Protein AF-0000000072852960 (afdb_homodimer)

Foldseek 3Di:
DDLVVLVVQQVVLVVCCVVCVPPLVSLLVNLVSLVSQLVVDPDPVSNLVSLVVSLVSLVVNCVNPVQALSSLQSNLVSLCSNLVVDPPVSVVVSLVSNVVSLVSSCVNVVPDVVSVVVVVVSVVVVD/DDLVVLVVQQVVLVVCCVVCVPPLVSLLVNLVSLVSQLVVDPDPVSNLVSLVVSLVSLVVNCVNPVQALSSLQSNLVSLCSNLVVDPPVSVVVSLVSNVVSLVSSCVNVVPDVVSVVVVVVSVVVVD

pLDDT: mean 96.36, std 5.21, range [61.78, 98.94]

Structure (mmCIF, N/CA/C/O backbone):
data_AF-0000000072852960-model_v1
#
loop_
_entity.id
_entity.type
_entity.pdbx_description
1 polymer 'Regulator of microtubule dynamics protein 2'
#
loop_
_atom_site.group_PDB
_atom_site.id
_atom_site.type_symbol
_atom_site.label_atom_id
_atom_site.label_alt_id
_atom_site.label_comp_id
_atom_site.label_asym_id
_atom_site.label_entity_id
_atom_site.label_seq_id
_atom_site.pdbx_PDB_ins_code
_atom_site.Cartn_x
_atom_site.Cartn_y
_atom_site.Cartn_z
_atom_site.occupancy
_atom_site.B_iso_or_equiv
_atom_site.auth_seq_id
_atom_site.auth_comp_id
_atom_site.auth_asym_id
_atom_site.auth_atom_id
_atom_site.pdbx_PDB_model_num
ATOM 1 N N . MET A 1 1 ? -0.416 13.367 -9.68 1 63.5 1 MET A N 1
ATOM 2 C CA . MET A 1 1 ? -0.339 14.789 -10.016 1 63.5 1 MET A CA 1
ATOM 3 C C . MET A 1 1 ? 1.109 15.219 -10.211 1 63.5 1 MET A C 1
ATOM 5 O O . MET A 1 1 ? 2 14.773 -9.484 1 63.5 1 MET A O 1
ATOM 9 N N . ASN A 1 2 ? 1.249 15.992 -11.227 1 82.81 2 ASN A N 1
ATOM 10 C CA . ASN A 1 2 ? 2.629 16.391 -11.484 1 82.81 2 ASN A CA 1
ATOM 11 C C . ASN A 1 2 ? 3.033 17.594 -10.633 1 82.81 2 ASN A C 1
ATOM 13 O O . ASN A 1 2 ? 2.195 18.188 -9.953 1 82.81 2 ASN A O 1
ATOM 17 N N . GLU A 1 3 ? 4.273 17.891 -10.5 1 82.69 3 GLU A N 1
ATOM 18 C CA . GLU A 1 3 ? 4.867 18.891 -9.625 1 82.69 3 GLU A CA 1
ATOM 19 C C . GLU A 1 3 ? 4.234 20.266 -9.859 1 82.69 3 GLU A C 1
ATOM 21 O O . GLU A 1 3 ? 3.896 20.969 -8.906 1 82.69 3 GLU A O 1
ATOM 26 N N . SER A 1 4 ? 4.086 20.641 -11.078 1 84.12 4 SER A N 1
ATOM 27 C CA . SER A 1 4 ? 3.525 21.953 -11.43 1 84.12 4 SER A CA 1
ATOM 28 C C . SER A 1 4 ? 2.084 22.078 -10.945 1 84.12 4 SER A C 1
ATOM 30 O O . SER A 1 4 ? 1.686 23.125 -10.445 1 84.12 4 SER A O 1
ATOM 32 N N . SER A 1 5 ? 1.447 21.016 -11.117 1 91.31 5 SER A N 1
ATOM 33 C CA . SER A 1 5 ? 0.053 21.016 -10.688 1 91.31 5 SER A CA 1
ATOM 34 C C . SER A 1 5 ? -0.056 21.141 -9.172 1 91.31 5 SER A C 1
ATOM 36 O O . SER A 1 5 ? -0.952 21.812 -8.656 1 91.31 5 SER A O 1
ATOM 38 N N . LYS A 1 6 ? 0.91 20.578 -8.562 1 93.06 6 LYS A N 1
ATOM 39 C CA . LYS A 1 6 ? 0.909 20.656 -7.109 1 93.06 6 LYS A CA 1
ATOM 40 C C . LYS A 1 6 ? 1.134 22.094 -6.641 1 93.06 6 LYS A C 1
ATOM 42 O O . LYS A 1 6 ? 0.44 22.578 -5.742 1 93.06 6 LYS A O 1
ATOM 47 N N . MET A 1 7 ? 2.018 22.812 -7.195 1 94.56 7 MET A N 1
ATOM 48 C CA . MET A 1 7 ? 2.332 24.188 -6.828 1 94.56 7 MET A CA 1
ATOM 49 C C . MET A 1 7 ? 1.162 25.109 -7.141 1 94.56 7 MET A C 1
ATOM 51 O O . MET A 1 7 ? 0.825 25.984 -6.34 1 94.56 7 MET A O 1
ATOM 55 N N . GLU A 1 8 ? 0.579 24.922 -8.297 1 95.25 8 GLU A N 1
ATOM 56 C CA . GLU A 1 8 ? -0.561 25.75 -8.688 1 95.25 8 GLU A CA 1
ATOM 57 C C . GLU A 1 8 ? -1.741 25.547 -7.746 1 95.25 8 GLU A C 1
ATOM 59 O O . GLU A 1 8 ? -2.402 26.516 -7.352 1 95.25 8 GLU A O 1
ATOM 64 N N . SER A 1 9 ? -1.992 24.344 -7.434 1 94.81 9 SER A N 1
ATOM 65 C CA . SER A 1 9 ? -3.061 24.031 -6.488 1 94.81 9 SER A CA 1
ATOM 66 C C . SER A 1 9 ? -2.809 24.672 -5.129 1 94.81 9 SER A C 1
ATOM 68 O O . SER A 1 9 ? -3.723 25.234 -4.527 1 94.81 9 SER A O 1
ATOM 70 N N . PHE A 1 10 ? -1.574 24.609 -4.715 1 97.69 10 PHE A N 1
ATOM 71 C CA . PHE A 1 10 ? -1.206 25.188 -3.428 1 97.69 10 PHE A CA 1
ATOM 72 C C . PHE A 1 10 ? -1.473 26.688 -3.416 1 97.69 10 PHE A C 1
ATOM 74 O O . PHE A 1 10 ? -2.045 27.219 -2.461 1 97.69 10 PHE A O 1
ATOM 81 N N . GLU A 1 11 ? -1.091 27.328 -4.453 1 96.88 11 GLU A N 1
ATOM 82 C CA . GLU A 1 11 ? -1.282 28.781 -4.559 1 96.88 11 GLU A CA 1
ATOM 83 C C . GLU A 1 11 ? -2.766 29.141 -4.586 1 96.88 11 GLU A C 1
ATOM 85 O O . GLU A 1 11 ? -3.182 30.125 -3.982 1 96.88 11 GLU A O 1
ATOM 90 N N . LEU A 1 12 ? -3.512 28.328 -5.293 1 96.38 12 LEU A N 1
ATOM 91 C CA . LEU A 1 12 ? -4.953 28.547 -5.355 1 96.38 12 LEU A CA 1
ATOM 92 C C . LEU A 1 12 ? -5.578 28.438 -3.973 1 96.38 12 LEU A C 1
ATOM 94 O O . LEU A 1 12 ? -6.426 29.25 -3.6 1 96.38 12 LEU A O 1
ATOM 98 N N . LEU A 1 13 ? -5.207 27.469 -3.219 1 97.25 13 LEU A N 1
ATOM 99 C CA . LEU A 1 13 ? -5.73 27.266 -1.87 1 97.25 13 LEU A CA 1
ATOM 100 C C . LEU A 1 13 ? -5.32 28.422 -0.956 1 97.25 13 LEU A C 1
ATOM 102 O O . LEU A 1 13 ? -6.137 28.922 -0.182 1 97.25 13 LEU A O 1
ATOM 106 N N . CYS A 1 14 ? -4.098 28.844 -1.071 1 97.12 14 CYS A N 1
ATOM 107 C CA . CYS A 1 14 ? -3.615 29.969 -0.283 1 97.12 14 CYS A CA 1
ATOM 108 C C . CYS A 1 14 ? -4.445 31.219 -0.556 1 97.12 14 CYS A C 1
ATOM 110 O O . CYS A 1 14 ? -4.797 31.953 0.371 1 97.12 14 CYS A O 1
ATOM 112 N N . ASP A 1 15 ? -4.797 31.359 -1.789 1 96.88 15 ASP A N 1
ATOM 113 C CA . ASP A 1 15 ? -5.516 32.562 -2.203 1 96.88 15 ASP A CA 1
ATOM 114 C C . ASP A 1 15 ? -6.938 32.562 -1.642 1 96.88 15 ASP A C 1
ATOM 116 O O . ASP A 1 15 ? -7.543 33.625 -1.492 1 96.88 15 ASP A O 1
ATOM 120 N N . HIS A 1 16 ? -7.449 31.453 -1.293 1 96.44 16 HIS A N 1
ATOM 121 C CA . HIS A 1 16 ? -8.844 31.375 -0.88 1 96.44 16 HIS A CA 1
ATOM 122 C C . HIS A 1 16 ? -8.961 30.906 0.569 1 96.44 16 HIS A C 1
ATOM 124 O O . HIS A 1 16 ? -10.055 30.562 1.028 1 96.44 16 HIS A O 1
ATOM 130 N N . LYS A 1 17 ? -7.914 30.859 1.204 1 95.75 17 LYS A N 1
ATOM 131 C CA . LYS A 1 17 ? -7.852 30.266 2.541 1 95.75 17 LYS A CA 1
ATOM 132 C C . LYS A 1 17 ? -8.805 30.984 3.496 1 95.75 17 LYS A C 1
ATOM 134 O O . LYS A 1 17 ? -9.461 30.344 4.32 1 95.75 17 LYS A O 1
ATOM 139 N N . GLU A 1 18 ? -8.938 32.312 3.447 1 95.12 18 GLU A N 1
ATOM 140 C CA . GLU A 1 18 ? -9.805 33.062 4.359 1 95.12 18 GLU A CA 1
ATOM 141 C C . GLU A 1 18 ? -11.273 32.75 4.105 1 95.12 18 GLU A C 1
ATOM 143 O O . GLU A 1 18 ? -12.055 32.594 5.047 1 95.12 18 GLU A O 1
ATOM 148 N N . LYS A 1 19 ? -11.625 32.594 2.955 1 96.38 19 LYS A N 1
ATOM 149 C CA . LYS A 1 19 ? -13.016 32.406 2.574 1 96.38 19 LYS A CA 1
ATOM 150 C C . LYS A 1 19 ? -13.492 31 2.979 1 96.38 19 LYS A C 1
ATOM 152 O O . LYS A 1 19 ? -14.641 30.828 3.383 1 96.38 19 LYS A O 1
ATOM 157 N N . PHE A 1 20 ? -12.617 30.047 2.908 1 96.12 20 PHE A N 1
ATOM 158 C CA . PHE A 1 20 ? -13.062 28.672 3.07 1 96.12 20 PHE A CA 1
ATOM 159 C C . PHE A 1 20 ? -12.414 28.031 4.293 1 96.12 20 PHE A C 1
ATOM 161 O O . PHE A 1 20 ? -12.375 26.797 4.414 1 96.12 20 PHE A O 1
ATOM 168 N N . ARG A 1 21 ? -11.992 28.859 5.18 1 92.62 21 ARG A N 1
ATOM 169 C CA . ARG A 1 21 ? -11.188 28.391 6.309 1 92.62 21 ARG A CA 1
ATOM 170 C C . ARG A 1 21 ? -11.969 27.422 7.188 1 92.62 21 ARG A C 1
ATOM 172 O O . ARG A 1 21 ? -11.383 26.625 7.914 1 92.62 21 ARG A O 1
ATOM 179 N N . ASP A 1 22 ? -13.32 27.406 7.098 1 94.44 22 ASP A N 1
ATOM 180 C CA . ASP A 1 22 ? -14.125 26.562 7.977 1 94.44 22 ASP A CA 1
ATOM 181 C C . ASP A 1 22 ? -14.742 25.406 7.211 1 94.44 22 ASP A C 1
ATOM 183 O O . ASP A 1 22 ? -15.469 24.578 7.785 1 94.44 22 ASP A O 1
ATOM 187 N N . GLU A 1 23 ? -14.469 25.281 5.945 1 97.38 23 GLU A N 1
ATOM 188 C CA . GLU A 1 23 ? -14.969 24.172 5.121 1 97.38 23 GLU A CA 1
ATOM 189 C C . GLU A 1 23 ? -14.062 22.953 5.223 1 97.38 23 GLU A C 1
ATOM 191 O O . GLU A 1 23 ? -12.875 23.031 4.875 1 97.38 23 GLU A O 1
ATOM 196 N N . ILE A 1 24 ? -14.641 21.844 5.609 1 97.94 24 ILE A N 1
ATOM 197 C CA . ILE A 1 24 ? -13.875 20.656 5.934 1 97.94 24 ILE A CA 1
ATOM 198 C C . ILE A 1 24 ? -13.086 20.203 4.707 1 97.94 24 ILE A C 1
ATOM 200 O O . ILE A 1 24 ? -11.891 19.891 4.805 1 97.94 24 ILE A O 1
ATOM 204 N N . GLU A 1 25 ? -13.766 20.203 3.545 1 97.56 25 GLU A N 1
ATOM 205 C CA . GLU A 1 25 ? -13.094 19.797 2.312 1 97.56 25 GLU A CA 1
ATOM 206 C C . GLU A 1 25 ? -11.898 20.688 2.01 1 97.56 25 GLU A C 1
ATOM 208 O O . GLU A 1 25 ? -10.852 20.203 1.569 1 97.56 25 GLU A O 1
ATOM 213 N N . PHE A 1 26 ? -12.094 21.875 2.299 1 98.44 26 PHE A N 1
ATOM 214 C CA . PHE A 1 26 ? -11 22.812 2.074 1 98.44 26 PHE A CA 1
ATOM 215 C C . PHE A 1 26 ? -9.859 22.562 3.049 1 98.44 26 PHE A C 1
ATOM 217 O O . PHE A 1 26 ? -8.688 22.547 2.656 1 98.44 26 PHE A O 1
ATOM 224 N N . ILE A 1 27 ? -10.172 22.312 4.305 1 98.25 27 ILE A N 1
ATOM 225 C CA . ILE A 1 27 ? -9.164 22.203 5.352 1 98.25 27 ILE A CA 1
ATOM 226 C C . ILE A 1 27 ? -8.242 21.016 5.059 1 98.25 27 ILE A C 1
ATOM 228 O O . ILE A 1 27 ? -7.02 21.156 5.047 1 98.25 27 ILE A O 1
ATOM 232 N N . TRP A 1 28 ? -8.82 19.844 4.746 1 98.38 28 TRP A N 1
ATOM 233 C CA . TRP A 1 28 ? -7.93 18.688 4.566 1 98.38 28 TRP A CA 1
ATOM 234 C C . TRP A 1 28 ? -7.211 18.766 3.225 1 98.38 28 TRP A C 1
ATOM 236 O O . TRP A 1 28 ? -6.082 18.297 3.09 1 98.38 28 TRP A O 1
ATOM 246 N N . ARG A 1 29 ? -7.828 19.422 2.24 1 98.25 29 ARG A N 1
ATOM 247 C CA . ARG A 1 29 ? -7.145 19.625 0.965 1 98.25 29 ARG A CA 1
ATOM 248 C C . ARG A 1 29 ? -5.961 20.578 1.121 1 98.25 29 ARG A C 1
ATOM 250 O O . ARG A 1 29 ? -4.938 20.406 0.451 1 98.25 29 ARG A O 1
ATOM 257 N N . PHE A 1 30 ? -6.152 21.562 1.969 1 98.69 30 PHE A N 1
ATOM 258 C CA . PHE A 1 30 ? -5.055 22.484 2.248 1 98.69 30 PHE A CA 1
ATOM 259 C C . PHE A 1 30 ? -3.932 21.781 2.996 1 98.69 30 PHE A C 1
ATOM 261 O O . PHE A 1 30 ? -2.754 21.969 2.684 1 98.69 30 PHE A O 1
ATOM 268 N N . ALA A 1 31 ? -4.266 20.953 3.986 1 98.69 31 ALA A N 1
ATOM 269 C CA . ALA A 1 31 ? -3.275 20.109 4.664 1 98.69 31 ALA A CA 1
ATOM 270 C C . ALA A 1 31 ? -2.514 19.25 3.666 1 98.69 31 ALA A C 1
ATOM 272 O O . ALA A 1 31 ? -1.284 19.172 3.713 1 98.69 31 ALA A O 1
ATOM 273 N N . ARG A 1 32 ? -3.248 18.656 2.742 1 98.56 32 ARG A N 1
ATOM 274 C CA . ARG A 1 32 ? -2.645 17.844 1.689 1 98.56 32 ARG A CA 1
ATOM 275 C C . ARG A 1 32 ? -1.673 18.672 0.853 1 98.56 32 ARG A C 1
ATOM 277 O O . ARG A 1 32 ? -0.582 18.203 0.518 1 98.56 32 ARG A O 1
ATOM 284 N N . ALA A 1 33 ? -2.082 19.859 0.522 1 98.56 33 ALA A N 1
ATOM 285 C CA . ALA A 1 33 ? -1.236 20.719 -0.296 1 98.56 33 ALA A CA 1
ATOM 286 C C . ALA A 1 33 ? 0.08 21.031 0.41 1 98.56 33 ALA A C 1
ATOM 288 O O . ALA A 1 33 ? 1.131 21.109 -0.231 1 98.56 33 ALA A O 1
ATOM 289 N N . TYR A 1 34 ? 0.036 21.219 1.69 1 98.69 34 TYR A N 1
ATOM 290 C CA . TYR A 1 34 ? 1.27 21.406 2.445 1 98.69 34 TYR A CA 1
ATOM 291 C C . TYR A 1 34 ? 2.137 20.156 2.396 1 98.69 34 TYR A C 1
ATOM 293 O O . TYR A 1 34 ? 3.365 20.25 2.342 1 98.69 34 TYR A O 1
ATOM 301 N N . GLY A 1 35 ? 1.483 18.984 2.445 1 98.56 35 GLY A N 1
ATOM 302 C CA . GLY A 1 35 ? 2.221 17.75 2.23 1 98.56 35 GLY A CA 1
ATOM 303 C C . GLY A 1 35 ? 2.92 17.703 0.886 1 98.56 35 GLY A C 1
ATOM 304 O O . GLY A 1 35 ? 4.078 17.297 0.8 1 98.56 35 GLY A O 1
ATOM 305 N N . ASP A 1 36 ? 2.188 18.156 -0.095 1 98.44 36 ASP A N 1
ATOM 306 C CA . ASP A 1 36 ? 2.77 18.219 -1.433 1 98.44 36 ASP A CA 1
ATOM 307 C C . ASP A 1 36 ? 3.988 19.141 -1.461 1 98.44 36 ASP A C 1
ATOM 309 O O . ASP A 1 36 ? 5.004 18.812 -2.08 1 98.44 36 ASP A O 1
ATOM 313 N N . MET A 1 37 ? 3.938 20.281 -0.864 1 98.31 37 MET A N 1
ATOM 314 C CA . MET A 1 37 ? 5.047 21.234 -0.813 1 98.31 37 MET A CA 1
ATOM 315 C C . MET A 1 37 ? 6.238 20.625 -0.077 1 98.31 37 MET A C 1
ATOM 317 O O . MET A 1 37 ? 7.387 20.844 -0.466 1 98.31 37 MET A O 1
ATOM 321 N N . PHE A 1 38 ? 5.941 19.875 1.021 1 98.56 38 PHE A N 1
ATOM 322 C CA . PHE A 1 38 ? 6.984 19.156 1.746 1 98.56 38 PHE A CA 1
ATOM 323 C C . PHE A 1 38 ? 7.77 18.25 0.81 1 98.56 38 PHE A C 1
ATOM 325 O O . PHE A 1 38 ? 9 18.266 0.8 1 98.56 38 PHE A O 1
ATOM 332 N N . GLU A 1 39 ? 7.047 17.531 -0.035 1 97.31 39 GLU A N 1
ATOM 333 C CA . GLU A 1 39 ? 7.664 16.562 -0.942 1 97.31 39 GLU A CA 1
ATOM 334 C C . GLU A 1 39 ? 8.461 17.281 -2.039 1 97.31 39 GLU A C 1
ATOM 336 O O . GLU A 1 39 ? 9.484 16.766 -2.492 1 97.31 39 GLU A O 1
ATOM 341 N N . LEU A 1 40 ? 8.008 18.406 -2.428 1 97.31 40 LEU A N 1
ATOM 342 C CA . LEU A 1 40 ? 8.617 19.125 -3.537 1 97.31 40 LEU A CA 1
ATOM 343 C C . LEU A 1 40 ? 9.883 19.859 -3.084 1 97.31 40 LEU A C 1
ATOM 345 O O . LEU A 1 40 ? 10.82 20.031 -3.867 1 97.31 40 LEU A O 1
ATOM 349 N N . SER A 1 41 ? 9.914 20.266 -1.848 1 97.62 41 SER A N 1
ATOM 350 C CA . SER A 1 41 ? 11.031 21.062 -1.35 1 97.62 41 SER A CA 1
ATOM 351 C C . SER A 1 41 ? 12.258 20.203 -1.104 1 97.62 41 SER A C 1
ATOM 353 O O . SER A 1 41 ? 12.141 19.047 -0.671 1 97.62 41 SER A O 1
ATOM 355 N N . THR A 1 42 ? 13.453 20.75 -1.325 1 96.56 42 THR A N 1
ATOM 356 C CA . THR A 1 42 ? 14.711 20.094 -1.008 1 96.56 42 THR A CA 1
ATOM 357 C C . THR A 1 42 ? 15.414 20.797 0.155 1 96.56 42 THR A C 1
ATOM 359 O O . THR A 1 42 ? 16.484 20.359 0.591 1 96.56 42 THR A O 1
ATOM 362 N N . ASN A 1 43 ? 14.758 21.859 0.603 1 97.69 43 ASN A N 1
ATOM 363 C CA . ASN A 1 43 ? 15.273 22.625 1.728 1 97.69 43 ASN A CA 1
ATOM 364 C C . ASN A 1 43 ? 14.711 22.141 3.055 1 97.69 43 ASN A C 1
ATOM 366 O O . ASN A 1 43 ? 13.5 22.141 3.262 1 97.69 43 ASN A O 1
ATOM 370 N N . ALA A 1 44 ? 15.617 21.766 3.965 1 97.38 44 ALA A N 1
ATOM 371 C CA . ALA A 1 44 ? 15.219 21.141 5.223 1 97.38 44 ALA A CA 1
ATOM 372 C C . ALA A 1 44 ? 14.352 22.094 6.051 1 97.38 44 ALA A C 1
ATOM 374 O O . ALA A 1 44 ? 13.383 21.672 6.688 1 97.38 44 ALA A O 1
ATOM 375 N N . GLN A 1 45 ? 14.68 23.344 6.094 1 98 45 GLN A N 1
ATOM 376 C CA . GLN A 1 45 ? 13.914 24.312 6.871 1 98 45 GLN A CA 1
ATOM 377 C C . GLN A 1 45 ? 12.523 24.516 6.281 1 98 45 GLN A C 1
ATOM 379 O O . GLN A 1 45 ? 11.539 24.609 7.02 1 98 45 GLN A O 1
ATOM 384 N N . GLU A 1 46 ? 12.445 24.562 4.98 1 98 46 GLU A N 1
ATOM 385 C CA . GLU A 1 46 ? 11.156 24.656 4.309 1 98 46 GLU A CA 1
ATOM 386 C C . GLU A 1 46 ? 10.297 23.422 4.562 1 98 46 GLU A C 1
ATOM 388 O O . GLU A 1 46 ? 9.102 23.531 4.84 1 98 46 GLU A O 1
ATOM 393 N N . LYS A 1 47 ? 10.953 22.281 4.461 1 98.62 47 LYS A N 1
ATOM 394 C CA . LYS A 1 47 ? 10.25 21.031 4.715 1 98.62 47 LYS A CA 1
ATOM 395 C C . LYS A 1 47 ? 9.648 21 6.117 1 98.62 47 LYS A C 1
ATOM 397 O O . LYS A 1 47 ? 8.469 20.688 6.285 1 98.62 47 LYS A O 1
ATOM 402 N N . LYS A 1 48 ? 10.414 21.422 7.027 1 98.44 48 LYS A N 1
ATOM 403 C CA . LYS A 1 48 ? 9.961 21.469 8.414 1 98.44 48 LYS A CA 1
ATOM 404 C C . LYS A 1 48 ? 8.789 22.438 8.57 1 98.44 48 LYS A C 1
ATOM 406 O O . LYS A 1 48 ? 7.809 22.109 9.25 1 98.44 48 LYS A O 1
ATOM 411 N N . HIS A 1 49 ? 8.883 23.547 7.977 1 98.56 49 HIS A N 1
ATOM 412 C CA . HIS A 1 49 ? 7.844 24.562 8.023 1 98.56 49 HIS A CA 1
ATOM 413 C C . HIS A 1 49 ? 6.543 24.047 7.418 1 98.56 49 HIS A C 1
ATOM 415 O O . HIS A 1 49 ? 5.484 24.141 8.039 1 98.56 49 HIS A O 1
ATOM 421 N N . TYR A 1 50 ? 6.613 23.438 6.238 1 98.75 50 TYR A N 1
ATOM 422 C CA . TYR A 1 50 ? 5.434 22.906 5.562 1 98.75 50 TYR A CA 1
ATOM 423 C C . TYR A 1 50 ? 4.801 21.781 6.379 1 98.75 50 TYR A C 1
ATOM 425 O O . TYR A 1 50 ? 3.576 21.734 6.531 1 98.75 50 TYR A O 1
ATOM 433 N N . ALA A 1 51 ? 5.633 20.922 6.93 1 98.81 51 ALA A N 1
ATOM 434 C CA . ALA A 1 51 ? 5.145 19.797 7.715 1 98.81 51 ALA A CA 1
ATOM 435 C C . ALA A 1 51 ? 4.355 20.281 8.93 1 98.81 51 ALA A C 1
ATOM 437 O O . ALA A 1 51 ? 3.266 19.781 9.211 1 98.81 51 ALA A O 1
ATOM 438 N N . ASN A 1 52 ? 4.84 21.281 9.594 1 98.81 52 ASN A N 1
ATOM 439 C CA . ASN A 1 52 ? 4.215 21.75 10.828 1 98.81 52 ASN A CA 1
ATOM 440 C C . ASN A 1 52 ? 2.9 22.469 10.547 1 98.81 52 ASN A C 1
ATOM 442 O O . ASN A 1 52 ? 1.918 22.281 11.266 1 98.81 52 ASN A O 1
ATOM 446 N N . ILE A 1 53 ? 2.875 23.281 9.555 1 98.69 53 ILE A N 1
ATOM 447 C CA . ILE A 1 53 ? 1.639 23.969 9.211 1 98.69 53 ILE A CA 1
ATOM 448 C C . ILE A 1 53 ? 0.581 22.953 8.781 1 98.69 53 ILE A C 1
ATOM 450 O O . ILE A 1 53 ? -0.563 23.016 9.234 1 98.69 53 ILE A O 1
ATOM 454 N N . GLY A 1 54 ? 0.993 22.047 7.898 1 98.81 54 GLY A N 1
ATOM 455 C CA . GLY A 1 54 ? 0.076 21.016 7.457 1 98.81 54 GLY A CA 1
ATOM 456 C C . GLY A 1 54 ? -0.482 20.188 8.602 1 98.81 54 GLY A C 1
ATOM 457 O O . GLY A 1 54 ? -1.685 19.922 8.648 1 98.81 54 GLY A O 1
ATOM 458 N N . LYS A 1 55 ? 0.418 19.781 9.461 1 98.81 55 LYS A N 1
ATOM 459 C CA . LYS A 1 55 ? 0 19 10.625 1 98.81 55 LYS A CA 1
ATOM 460 C C . LYS A 1 55 ? -1.037 19.766 11.453 1 98.81 55 LYS A C 1
ATOM 462 O O . LYS A 1 55 ? -2.033 19.172 11.891 1 98.81 55 LYS A O 1
ATOM 467 N N . THR A 1 56 ? -0.836 21 11.656 1 98.69 56 THR A N 1
ATOM 468 C CA . THR A 1 56 ? -1.763 21.828 12.422 1 98.69 56 THR A CA 1
ATOM 469 C C . THR A 1 56 ? -3.119 21.906 11.727 1 98.69 56 THR A C 1
ATOM 471 O O . THR A 1 56 ? -4.16 21.781 12.375 1 98.69 56 THR A O 1
ATOM 474 N N . LEU A 1 57 ? -3.111 22.109 10.43 1 98.5 57 LEU A N 1
ATOM 475 C CA . LEU A 1 57 ? -4.348 22.078 9.648 1 98.5 57 LEU A CA 1
ATOM 476 C C . LEU A 1 57 ? -5.035 20.734 9.758 1 98.5 57 LEU A C 1
ATOM 478 O O . LEU A 1 57 ? -6.258 20.656 9.93 1 98.5 57 LEU A O 1
ATOM 482 N N . GLY A 1 58 ? -4.27 19.688 9.633 1 98.69 58 GLY A N 1
ATOM 483 C CA . GLY A 1 58 ? -4.809 18.344 9.789 1 98.69 58 GLY A CA 1
ATOM 484 C C . GLY A 1 58 ? -5.477 18.125 11.133 1 98.69 58 GLY A C 1
ATOM 485 O O . GLY A 1 58 ? -6.543 17.5 11.211 1 98.69 58 GLY A O 1
ATOM 486 N N . GLU A 1 59 ? -4.812 18.609 12.141 1 98.56 59 GLU A N 1
ATOM 487 C CA . GLU A 1 59 ? -5.371 18.5 13.484 1 98.56 59 GLU A CA 1
ATOM 488 C C . GLU A 1 59 ? -6.715 19.219 13.586 1 98.56 59 GLU A C 1
ATOM 490 O O . GLU A 1 59 ? -7.656 18.703 14.188 1 98.56 59 GLU A O 1
ATOM 495 N N . LYS A 1 60 ? -6.785 20.359 13.047 1 98.12 60 LYS A N 1
ATOM 496 C CA . LYS A 1 60 ? -8.047 21.094 12.984 1 98.12 60 LYS A CA 1
ATOM 497 C C . LYS A 1 60 ? -9.117 20.297 12.25 1 98.12 60 LYS A C 1
ATOM 499 O O . LYS A 1 60 ? -10.266 20.219 12.695 1 98.12 60 LYS A O 1
ATOM 504 N N . ALA A 1 61 ? -8.773 19.656 11.156 1 98.62 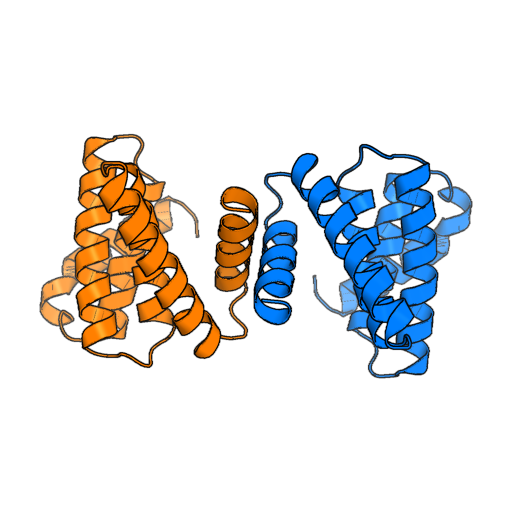61 ALA A N 1
ATOM 505 C CA . ALA A 1 61 ? -9.703 18.891 10.32 1 98.62 61 ALA A CA 1
ATOM 506 C C . ALA A 1 61 ? -10.297 17.719 11.078 1 98.62 61 ALA A C 1
ATOM 508 O O . ALA A 1 61 ? -11.516 17.531 11.086 1 98.62 61 ALA A O 1
ATOM 509 N N . ILE A 1 62 ? -9.445 16.922 11.773 1 98.56 62 ILE A N 1
ATOM 510 C CA . ILE A 1 62 ? -9.945 15.727 12.438 1 98.56 62 ILE A CA 1
ATOM 511 C C . ILE A 1 62 ? -10.773 16.125 13.656 1 98.56 62 ILE A C 1
ATOM 513 O O . ILE A 1 62 ? -11.656 15.375 14.086 1 98.56 62 ILE A O 1
ATOM 517 N N . THR A 1 63 ? -10.516 17.266 14.25 1 98.31 63 THR A N 1
ATOM 518 C CA . THR A 1 63 ? -11.312 17.781 15.352 1 98.31 63 THR A CA 1
ATOM 519 C C . THR A 1 63 ? -12.703 18.203 14.875 1 98.31 63 THR A C 1
ATOM 521 O O . THR A 1 63 ? -13.703 17.906 15.531 1 98.31 63 THR A O 1
ATOM 524 N N . ARG A 1 64 ? -12.758 18.781 13.758 1 97.81 64 ARG A N 1
ATOM 525 C CA . ARG A 1 64 ? -14.008 19.281 13.211 1 97.81 64 ARG A CA 1
ATOM 526 C C . ARG A 1 64 ? -14.828 18.156 12.578 1 97.81 64 ARG A C 1
ATOM 528 O O . ARG A 1 64 ? -16.062 18.188 12.633 1 97.81 64 ARG A O 1
ATOM 535 N N . ALA A 1 65 ? -14.148 17.234 11.969 1 98.56 65 ALA A N 1
ATOM 536 C CA . ALA A 1 65 ? -14.812 16.109 11.289 1 98.56 65 ALA A CA 1
ATOM 537 C C . ALA A 1 65 ? -14.164 14.781 11.664 1 98.56 65 ALA A C 1
ATOM 539 O O . ALA A 1 65 ? -13.477 14.172 10.844 1 98.56 65 ALA A O 1
ATOM 540 N N . PRO A 1 66 ? -14.445 14.227 12.812 1 98.5 66 PRO A N 1
ATOM 541 C CA . PRO A 1 66 ? -13.742 13.055 13.352 1 98.5 66 PRO A CA 1
ATOM 542 C C . PRO A 1 66 ? -14.078 11.773 12.594 1 98.5 66 PRO A C 1
ATOM 544 O O . PRO A 1 66 ? -13.398 10.758 12.758 1 98.5 66 PRO A O 1
ATOM 547 N N . MET A 1 67 ? -15.086 11.781 11.695 1 98.56 67 MET A N 1
ATOM 548 C CA . MET A 1 67 ? -15.461 10.57 10.969 1 98.56 67 MET A CA 1
ATOM 549 C C . MET A 1 67 ? -15.086 10.68 9.492 1 98.56 67 MET A C 1
ATOM 551 O O . MET A 1 67 ? -15.477 9.828 8.688 1 98.56 67 MET A O 1
ATOM 555 N N . ASN A 1 68 ? -14.328 11.742 9.148 1 98.69 68 ASN A N 1
ATOM 556 C CA . ASN A 1 68 ? -13.891 11.938 7.773 1 98.69 68 ASN A CA 1
ATOM 557 C C . ASN A 1 68 ? -12.539 11.273 7.512 1 98.69 68 ASN A C 1
ATOM 559 O O . ASN A 1 68 ? -11.523 11.688 8.062 1 98.69 68 ASN A O 1
ATOM 563 N N . GLY A 1 69 ? -12.523 10.305 6.605 1 98.81 69 GLY A N 1
ATOM 564 C CA . GLY A 1 69 ? -11.328 9.523 6.332 1 98.81 69 GLY A CA 1
ATOM 565 C C . GLY A 1 69 ? -10.203 10.344 5.734 1 98.81 69 GLY A C 1
ATOM 566 O O . GLY A 1 69 ? -9.031 10.117 6.035 1 98.81 69 GLY A O 1
ATOM 567 N N . HIS A 1 70 ? -10.555 11.289 4.891 1 98.81 70 HIS A N 1
ATOM 568 C CA . HIS A 1 70 ? -9.539 12.141 4.273 1 98.81 70 HIS A CA 1
ATOM 569 C C . HIS A 1 70 ? -8.859 13.023 5.309 1 98.81 70 HIS A C 1
ATOM 571 O O . HIS A 1 70 ? -7.648 13.258 5.23 1 98.81 70 HIS A O 1
ATOM 577 N N . CYS A 1 71 ? -9.633 13.508 6.273 1 98.88 71 CYS A N 1
ATOM 578 C CA . CYS A 1 71 ? -9.062 14.289 7.359 1 98.88 71 CYS A CA 1
ATOM 579 C C . CYS A 1 71 ? -8.047 13.469 8.148 1 98.88 71 CYS A C 1
ATOM 581 O O . CYS A 1 71 ? -6.918 13.914 8.367 1 98.88 71 CYS A O 1
ATOM 583 N N . HIS A 1 72 ? -8.383 12.289 8.461 1 98.94 72 HIS A N 1
ATOM 584 C CA . HIS A 1 72 ? -7.48 11.414 9.195 1 98.94 72 HIS A CA 1
ATOM 585 C C . HIS A 1 72 ? -6.277 11.016 8.352 1 98.94 72 HIS A C 1
ATOM 587 O O . HIS A 1 72 ? -5.156 10.93 8.859 1 98.94 72 HIS A O 1
ATOM 593 N N . LEU A 1 73 ? -6.488 10.758 7.082 1 98.88 73 LEU A N 1
ATOM 594 C CA . LEU A 1 73 ? -5.414 10.391 6.164 1 98.88 73 LEU A CA 1
ATOM 595 C C . LEU A 1 73 ? -4.312 11.445 6.168 1 98.88 73 LEU A C 1
ATOM 597 O O . LEU A 1 73 ? -3.148 11.133 6.426 1 98.88 73 LEU A O 1
ATOM 601 N N . TRP A 1 74 ? -4.645 12.664 5.945 1 98.88 74 TRP A N 1
ATOM 602 C CA . TRP A 1 74 ? -3.615 13.68 5.73 1 98.88 74 TRP A CA 1
ATOM 603 C C . TRP A 1 74 ? -3.045 14.164 7.062 1 98.88 74 TRP A C 1
ATOM 605 O O . TRP A 1 74 ? -1.875 14.547 7.141 1 98.88 74 TRP A O 1
ATOM 615 N N . TYR A 1 75 ? -3.85 14.055 8.141 1 98.94 75 TYR A N 1
ATOM 616 C CA . TYR A 1 75 ? -3.254 14.281 9.453 1 98.94 75 TYR A CA 1
ATOM 617 C C . TYR A 1 75 ? -2.168 13.25 9.742 1 98.94 75 TYR A C 1
ATOM 619 O O . TYR A 1 75 ? -1.072 13.602 10.188 1 98.94 75 TYR A O 1
ATOM 627 N N . ALA A 1 76 ? -2.426 11.961 9.484 1 98.88 76 ALA A N 1
ATOM 628 C CA . ALA A 1 76 ? -1.453 10.891 9.688 1 98.88 76 ALA A CA 1
ATOM 629 C C . ALA A 1 76 ? -0.185 11.141 8.883 1 98.88 76 ALA A C 1
ATOM 631 O O . ALA A 1 76 ? 0.924 11.094 9.414 1 98.88 76 ALA A O 1
ATOM 632 N N . VAL A 1 77 ? -0.355 11.453 7.594 1 98.81 77 VAL A N 1
ATOM 633 C CA . VAL A 1 77 ? 0.77 11.688 6.695 1 98.81 77 VAL A CA 1
ATOM 634 C C . VAL A 1 77 ? 1.639 12.82 7.242 1 98.81 77 VAL A C 1
ATOM 636 O O . VAL A 1 77 ? 2.863 12.688 7.32 1 98.81 77 VAL A O 1
ATOM 639 N N . LEU A 1 78 ? 0.96 13.914 7.652 1 98.88 78 LEU A N 1
ATOM 640 C CA . LEU A 1 78 ? 1.69 15.094 8.102 1 98.88 78 LEU A CA 1
ATOM 641 C C . LEU A 1 78 ? 2.371 14.836 9.438 1 98.88 78 LEU A C 1
ATOM 643 O O . LEU A 1 78 ? 3.445 15.383 9.711 1 98.88 78 LEU A O 1
ATOM 647 N N . CYS A 1 79 ? 1.778 13.992 10.328 1 98.69 79 CYS A N 1
ATOM 648 C CA . CYS A 1 79 ? 2.467 13.547 11.539 1 98.69 79 CYS A CA 1
ATOM 649 C C . CYS A 1 79 ? 3.768 12.836 11.195 1 98.69 79 CYS A C 1
ATOM 651 O O . CYS A 1 79 ? 4.793 13.047 11.844 1 98.69 79 CYS A O 1
ATOM 653 N N . GLY A 1 80 ? 3.709 12.008 10.18 1 97.81 80 GLY A N 1
ATOM 654 C CA . GLY A 1 80 ? 4.914 11.344 9.703 1 97.81 80 GLY A CA 1
ATOM 655 C C . GLY A 1 80 ? 5.992 12.32 9.258 1 97.81 80 GLY A C 1
ATOM 656 O O . GLY A 1 80 ? 7.164 12.156 9.609 1 97.81 80 GLY A O 1
ATOM 657 N N . TYR A 1 81 ? 5.621 13.32 8.531 1 98.31 81 TYR A N 1
ATOM 658 C CA . TYR A 1 81 ? 6.57 14.305 8.031 1 98.31 81 TYR A CA 1
ATOM 659 C C . TYR A 1 81 ? 7.219 15.07 9.172 1 98.31 81 TYR A C 1
ATOM 661 O O . TYR A 1 81 ? 8.438 15.273 9.188 1 98.31 81 TYR A O 1
ATOM 669 N N . VAL A 1 82 ? 6.402 15.492 10.172 1 98.38 82 VAL A N 1
ATOM 670 C CA . VAL A 1 82 ? 6.906 16.25 11.312 1 98.38 82 VAL A CA 1
ATOM 671 C C . VAL A 1 82 ? 7.898 15.398 12.102 1 98.38 82 VAL A C 1
ATOM 673 O O . VAL A 1 82 ? 8.898 15.914 12.609 1 98.38 82 VAL A O 1
ATOM 676 N N . SER A 1 83 ? 7.656 14.094 12.164 1 97.44 83 SER A N 1
ATOM 677 C CA . SER A 1 83 ? 8.469 13.18 12.961 1 97.44 83 SER A CA 1
ATOM 678 C C . SER A 1 83 ? 9.914 13.156 12.469 1 97.44 83 SER A C 1
ATOM 680 O O . SER A 1 83 ? 10.836 12.898 13.242 1 97.44 83 SER A O 1
ATOM 682 N N . GLU A 1 84 ? 10.125 13.445 11.219 1 96.06 84 GLU A N 1
ATOM 683 C CA . GLU A 1 84 ? 11.453 13.43 10.609 1 96.06 84 GLU A CA 1
ATOM 684 C C . GLU A 1 84 ? 12.367 14.469 11.258 1 96.06 84 GLU A C 1
ATOM 686 O O . GLU A 1 84 ? 13.594 14.383 11.133 1 96.06 84 GLU A O 1
ATOM 691 N N . PHE A 1 85 ? 11.781 15.43 11.945 1 97.12 85 PHE A N 1
ATOM 692 C CA . PHE A 1 85 ? 12.555 16.547 12.461 1 97.12 85 PHE A CA 1
ATOM 693 C C . PHE A 1 85 ? 12.531 16.578 13.984 1 97.12 85 PHE A C 1
ATOM 695 O O . PHE A 1 85 ? 12.953 17.562 14.594 1 97.12 85 PHE A O 1
ATOM 702 N N . GLU A 1 86 ? 11.977 15.562 14.555 1 96.31 86 GLU A N 1
ATOM 703 C CA . GLU A 1 86 ? 11.781 15.523 16 1 96.31 86 GLU A CA 1
ATOM 704 C C . GLU A 1 86 ? 12.844 14.664 16.688 1 96.31 86 GLU A C 1
ATOM 706 O O . GLU A 1 86 ? 13.492 13.844 16.031 1 96.31 86 GLU A O 1
ATOM 711 N N . GLY A 1 87 ? 13.07 14.922 18 1 94.88 87 GLY A N 1
ATOM 712 C CA . GLY A 1 87 ? 13.883 14.031 18.797 1 94.88 87 GLY A CA 1
ATOM 713 C C . GLY A 1 87 ? 13.266 12.656 18.969 1 94.88 87 GLY A C 1
ATOM 714 O O . GLY A 1 87 ? 12.102 12.445 18.609 1 94.88 87 GLY A O 1
ATOM 715 N N . LEU A 1 88 ? 13.984 11.695 19.5 1 92.38 88 LEU A N 1
ATOM 716 C CA . LEU A 1 88 ? 13.594 10.297 19.562 1 92.38 88 LEU A CA 1
ATOM 717 C C . LEU A 1 88 ? 12.242 10.133 20.25 1 92.38 88 LEU A C 1
ATOM 719 O O . LEU A 1 88 ? 11.344 9.477 19.719 1 92.38 88 LEU A O 1
ATOM 723 N N . GLN A 1 89 ? 12.055 10.781 21.406 1 94.94 89 GLN A N 1
ATOM 724 C CA . GLN A 1 89 ? 10.812 10.648 22.156 1 94.94 89 GLN A CA 1
ATOM 725 C C . GLN A 1 89 ? 9.625 11.172 21.344 1 94.94 89 GLN A C 1
ATOM 727 O O . GLN A 1 89 ? 8.578 10.523 21.281 1 94.94 89 GLN A O 1
ATOM 732 N N . ASN A 1 90 ? 9.727 12.266 20.75 1 95.75 90 ASN A N 1
ATOM 733 C CA . ASN A 1 90 ? 8.648 12.836 19.953 1 95.75 90 ASN A CA 1
ATOM 734 C C . ASN A 1 90 ? 8.422 12.039 18.672 1 95.75 90 ASN A C 1
ATOM 736 O O . ASN A 1 90 ? 7.289 11.938 18.188 1 95.75 90 ASN A O 1
ATOM 740 N N . LYS A 1 91 ? 9.523 11.492 18.188 1 95.06 91 LYS A N 1
ATOM 741 C CA . LYS A 1 91 ? 9.391 10.633 17.016 1 95.06 91 LYS A CA 1
ATOM 742 C C . LYS A 1 91 ? 8.492 9.43 17.328 1 95.06 91 LYS A C 1
ATOM 744 O O . LYS A 1 91 ? 7.637 9.07 16.516 1 95.06 91 LYS A O 1
ATOM 749 N N . ILE A 1 92 ? 8.648 8.891 18.391 1 94 92 ILE A N 1
ATOM 750 C CA . ILE A 1 92 ? 7.836 7.754 18.812 1 94 92 ILE A CA 1
ATOM 751 C C . ILE A 1 92 ? 6.383 8.195 18.984 1 94 92 ILE A C 1
ATOM 753 O O . ILE A 1 92 ? 5.465 7.516 18.516 1 94 92 ILE A O 1
ATOM 757 N N . ASN A 1 93 ? 6.176 9.281 19.656 1 97 93 ASN A N 1
ATOM 758 C CA . ASN A 1 93 ? 4.832 9.82 19.859 1 97 93 ASN A CA 1
ATOM 759 C C . ASN A 1 93 ? 4.121 10.047 18.516 1 97 93 ASN A C 1
ATOM 761 O O . ASN A 1 93 ? 2.951 9.695 18.375 1 97 93 ASN A O 1
ATOM 765 N N . TYR A 1 94 ? 4.848 10.609 17.625 1 96.69 94 TYR A N 1
ATOM 766 C CA . TYR A 1 94 ? 4.246 10.867 16.312 1 96.69 94 TYR A CA 1
ATOM 767 C C . TYR A 1 94 ? 4.027 9.562 15.555 1 96.69 94 TYR A C 1
ATOM 769 O O . TYR A 1 94 ? 3.098 9.453 14.75 1 96.69 94 TYR A O 1
ATOM 777 N N . GLY A 1 95 ? 4.891 8.586 15.812 1 95.38 95 GLY A N 1
ATOM 778 C CA . GLY A 1 95 ? 4.645 7.266 15.266 1 95.38 95 GLY A CA 1
ATOM 779 C C . GLY A 1 95 ? 3.332 6.664 15.734 1 95.38 95 GLY A C 1
ATOM 780 O O . GLY A 1 95 ? 2.588 6.086 14.938 1 95.38 95 GLY A O 1
ATOM 781 N N . TYR A 1 96 ? 3.072 6.867 16.953 1 96.69 96 TYR A N 1
ATOM 782 C CA . TYR A 1 96 ? 1.813 6.391 17.516 1 96.69 96 TYR A CA 1
ATOM 783 C C . TYR A 1 96 ? 0.626 7.113 16.891 1 96.69 96 TYR A C 1
ATOM 785 O O . TYR A 1 96 ? -0.375 6.484 16.547 1 96.69 96 TYR A O 1
ATOM 793 N N . ARG A 1 97 ? 0.761 8.422 16.734 1 97.62 97 ARG A N 1
ATOM 794 C CA . ARG A 1 97 ? -0.302 9.219 16.125 1 97.62 97 ARG A CA 1
ATOM 795 C C . ARG A 1 97 ? -0.536 8.812 14.68 1 97.62 97 ARG A C 1
ATOM 797 O O . ARG A 1 97 ? -1.681 8.688 14.242 1 97.62 97 ARG A O 1
ATOM 804 N N . PHE A 1 98 ? 0.57 8.656 13.969 1 98.25 98 PHE A N 1
ATOM 805 C CA . PHE A 1 98 ? 0.477 8.195 12.586 1 98.25 98 PHE A CA 1
ATOM 806 C C . PHE A 1 98 ? -0.308 6.887 12.508 1 98.25 98 PHE A C 1
ATOM 808 O O . PHE A 1 98 ? -1.283 6.789 11.758 1 98.25 98 PHE A O 1
ATOM 815 N N . LYS A 1 99 ? 0.061 5.953 13.297 1 96.88 99 LYS A N 1
ATOM 816 C CA . LYS A 1 99 ? -0.586 4.645 13.281 1 96.88 99 LYS A CA 1
ATOM 817 C C . LYS A 1 99 ? -2.064 4.758 13.641 1 96.88 99 LYS A C 1
ATOM 819 O O . LYS A 1 99 ? -2.916 4.148 12.984 1 96.88 99 LYS A O 1
ATOM 824 N N . GLU A 1 100 ? -2.373 5.465 14.641 1 98.25 100 GLU A N 1
ATOM 825 C CA . GLU A 1 100 ? -3.744 5.641 15.109 1 98.25 100 GLU A CA 1
ATOM 826 C C . GLU A 1 100 ? -4.633 6.238 14.023 1 98.25 100 GLU A C 1
ATOM 828 O O . GLU A 1 100 ? -5.707 5.707 13.734 1 98.25 100 GLU A O 1
ATOM 833 N N . HIS A 1 101 ? -4.199 7.262 13.445 1 98.81 101 HIS A N 1
ATOM 834 C CA . HIS A 1 101 ? -5.039 7.984 12.492 1 98.81 101 HIS A CA 1
ATOM 835 C C . HIS A 1 101 ? -5.016 7.324 11.117 1 98.81 101 HIS A C 1
ATOM 837 O O . HIS A 1 101 ? -5.973 7.438 10.352 1 98.81 101 HIS A O 1
ATOM 843 N N . LEU A 1 102 ? -3.92 6.594 10.883 1 98.62 102 LEU A N 1
ATOM 844 C CA . LEU A 1 102 ? -3.928 5.734 9.703 1 98.62 102 LEU A CA 1
ATOM 845 C C . LEU A 1 102 ? -5.004 4.66 9.82 1 98.62 102 LEU A C 1
ATOM 847 O O . LEU A 1 102 ? -5.777 4.449 8.883 1 98.62 102 LEU A O 1
ATOM 851 N N . ASP A 1 103 ? -5.129 4.059 10.938 1 98.19 103 ASP A N 1
ATOM 852 C CA . ASP A 1 103 ? -6.141 3.031 11.164 1 98.19 103 ASP A CA 1
ATOM 853 C C . ASP A 1 103 ? -7.547 3.615 11.07 1 98.19 103 ASP A C 1
ATOM 855 O O . ASP A 1 103 ? -8.438 3.006 10.469 1 98.19 103 ASP A O 1
ATOM 859 N N . LYS A 1 104 ? -7.75 4.781 11.602 1 98.62 104 LYS A N 1
ATOM 860 C CA . LYS A 1 104 ? -9.039 5.453 11.484 1 98.62 104 LYS A CA 1
ATOM 861 C C . LYS A 1 104 ? -9.352 5.785 10.023 1 98.62 104 LYS A C 1
ATOM 863 O O . LYS A 1 104 ? -10.492 5.621 9.578 1 98.62 104 LYS A O 1
ATOM 868 N N . ALA A 1 105 ? -8.344 6.281 9.281 1 98.88 105 ALA A N 1
ATOM 869 C CA . ALA A 1 105 ? -8.547 6.598 7.867 1 98.88 105 ALA A CA 1
ATOM 870 C C . ALA A 1 105 ? -8.977 5.359 7.086 1 98.88 105 ALA A C 1
ATOM 872 O O . ALA A 1 105 ? -9.883 5.43 6.254 1 98.88 105 ALA A O 1
ATOM 873 N N . ILE A 1 106 ? -8.359 4.219 7.355 1 98.31 106 ILE A N 1
ATOM 874 C CA . ILE A 1 106 ? -8.695 2.973 6.676 1 98.31 106 ILE A CA 1
ATOM 875 C C . ILE A 1 106 ? -10.125 2.562 7.027 1 98.31 106 ILE A C 1
ATOM 877 O O . ILE A 1 106 ? -10.859 2.061 6.176 1 98.31 106 ILE A O 1
ATOM 881 N N . GLU A 1 107 ? -10.523 2.719 8.242 1 98.19 107 GLU A N 1
ATOM 882 C CA . GLU A 1 107 ? -11.883 2.426 8.672 1 98.19 107 GLU A CA 1
ATOM 883 C C . GLU A 1 107 ? -12.906 3.211 7.852 1 98.19 107 GLU A C 1
ATOM 885 O O . GLU A 1 107 ? -13.93 2.668 7.445 1 98.19 107 GLU A O 1
ATOM 890 N N . PHE A 1 108 ? -12.602 4.434 7.578 1 98.62 108 PHE A N 1
ATOM 891 C CA . PHE A 1 108 ? -13.57 5.324 6.949 1 98.62 108 PHE A CA 1
ATOM 892 C C . PHE A 1 108 ? -13.422 5.309 5.434 1 98.62 108 PHE A C 1
ATOM 894 O O . PHE A 1 108 ? -14.352 5.652 4.707 1 98.62 108 PHE A O 1
ATOM 901 N N . LEU A 1 109 ? -12.234 4.969 4.926 1 98.31 109 LEU A N 1
ATOM 902 C CA . LEU A 1 109 ? -11.953 4.859 3.496 1 98.31 109 LEU A CA 1
ATOM 903 C C . LEU A 1 109 ? -11.344 3.502 3.166 1 98.31 109 LEU A C 1
ATOM 905 O O . LEU A 1 109 ? -10.219 3.426 2.67 1 98.31 109 LEU A O 1
ATOM 909 N N . PRO A 1 110 ? -12.078 2.445 3.305 1 96.88 110 PRO A N 1
ATOM 910 C CA . PRO A 1 110 ? -11.508 1.103 3.195 1 96.88 110 PRO A CA 1
ATOM 911 C C . PRO A 1 110 ? -11.062 0.761 1.774 1 96.88 110 PRO A C 1
ATOM 913 O O . PRO A 1 110 ? -10.281 -0.169 1.573 1 96.88 110 PRO A O 1
ATOM 916 N N . GLU A 1 111 ? -11.414 1.537 0.747 1 96.38 111 GLU A N 1
ATOM 917 C CA . GLU A 1 111 ? -11.078 1.213 -0.636 1 96.38 111 GLU A CA 1
ATOM 918 C C . GLU A 1 111 ? -9.945 2.094 -1.148 1 96.38 111 GLU A C 1
ATOM 920 O O . GLU A 1 111 ? -9.539 1.984 -2.309 1 96.38 111 GLU A O 1
ATOM 925 N N . GLU A 1 112 ? -9.43 2.977 -0.336 1 97 112 GLU A N 1
ATOM 926 C CA . GLU A 1 112 ? -8.367 3.895 -0.741 1 97 112 GLU A CA 1
ATOM 927 C C . GLU A 1 112 ? -7.008 3.207 -0.725 1 97 112 GLU A C 1
ATOM 929 O O . GLU A 1 112 ? -6.438 2.969 0.342 1 97 112 GLU A O 1
ATOM 934 N N . PRO A 1 113 ? -6.422 2.928 -1.924 1 96.31 113 PRO A N 1
ATOM 935 C CA . PRO A 1 113 ? -5.18 2.154 -1.972 1 96.31 113 PRO A CA 1
ATOM 936 C C . PRO A 1 113 ? -4.016 2.863 -1.283 1 96.31 113 PRO A C 1
ATOM 938 O O . PRO A 1 113 ? -3.139 2.209 -0.716 1 96.31 113 PRO A O 1
ATOM 941 N N . PHE A 1 114 ? -3.965 4.219 -1.319 1 97.38 114 PHE A N 1
ATOM 942 C CA . PHE A 1 114 ? -2.869 4.984 -0.739 1 97.38 114 PHE A CA 1
ATOM 943 C C . PHE A 1 114 ? -2.738 4.699 0.752 1 97.38 114 PHE A C 1
ATOM 945 O O . PHE A 1 114 ? -1.629 4.664 1.287 1 97.38 114 PHE A O 1
ATOM 952 N N . LEU A 1 115 ? -3.844 4.422 1.449 1 98.62 115 LEU A N 1
ATOM 953 C CA . LEU A 1 115 ? -3.85 4.141 2.881 1 98.62 115 LEU A CA 1
ATOM 954 C C . LEU A 1 115 ? -3.143 2.824 3.18 1 98.62 115 LEU A C 1
ATOM 956 O O . LEU A 1 115 ? -2.361 2.734 4.129 1 98.62 115 LEU A O 1
ATOM 960 N N . TYR A 1 116 ? -3.406 1.893 2.369 1 97.69 116 TYR A N 1
ATOM 961 C CA . TYR A 1 116 ? -2.764 0.596 2.555 1 97.69 116 TYR A CA 1
ATOM 962 C C . TYR A 1 116 ? -1.294 0.652 2.16 1 97.69 116 TYR A C 1
ATOM 964 O O . TYR A 1 116 ? -0.457 -0.03 2.758 1 97.69 116 TYR A O 1
ATOM 972 N N . TYR A 1 117 ? -0.974 1.431 1.192 1 98.12 117 TYR A N 1
ATOM 973 C CA . TYR A 1 117 ? 0.426 1.693 0.877 1 98.12 117 TYR A CA 1
ATOM 974 C C . TYR A 1 117 ? 1.158 2.27 2.084 1 98.12 117 TYR A C 1
ATOM 976 O O . TYR A 1 117 ? 2.248 1.809 2.434 1 98.12 117 TYR A O 1
ATOM 984 N N . LEU A 1 118 ? 0.56 3.266 2.686 1 97.88 118 LEU A N 1
ATOM 985 C CA . LEU A 1 118 ? 1.158 3.877 3.867 1 97.88 118 LEU A CA 1
ATOM 986 C C . LEU A 1 118 ? 1.319 2.852 4.984 1 97.88 118 LEU A C 1
ATOM 988 O O . LEU A 1 118 ? 2.357 2.811 5.648 1 97.88 118 LEU A O 1
ATOM 992 N N . LYS A 1 119 ? 0.275 2.033 5.195 1 97.5 119 LYS A N 1
ATOM 993 C CA . LYS A 1 119 ? 0.322 0.995 6.219 1 97.5 119 LYS A CA 1
ATOM 994 C C . LYS A 1 119 ? 1.424 -0.019 5.922 1 97.5 119 LYS A C 1
ATOM 996 O O . LYS A 1 119 ? 2.152 -0.432 6.828 1 97.5 119 LYS A O 1
ATOM 1001 N N . GLY A 1 120 ? 1.519 -0.371 4.645 1 97.44 120 GLY A N 1
ATOM 1002 C CA . GLY A 1 120 ? 2.568 -1.295 4.25 1 97.44 120 GLY A CA 1
ATOM 1003 C C . GLY A 1 120 ? 3.965 -0.762 4.512 1 97.44 120 GLY A C 1
ATOM 1004 O O . GLY A 1 120 ? 4.828 -1.489 5.004 1 97.44 120 GLY A O 1
ATOM 1005 N N . ARG A 1 121 ? 4.207 0.548 4.148 1 96.25 121 ARG A N 1
ATOM 1006 C CA . ARG A 1 121 ? 5.496 1.173 4.414 1 96.25 121 ARG A CA 1
ATOM 1007 C C . ARG A 1 121 ? 5.801 1.189 5.91 1 96.25 121 ARG A C 1
ATOM 1009 O O . ARG A 1 121 ? 6.926 0.903 6.324 1 96.25 121 ARG A O 1
ATOM 1016 N N . TYR A 1 122 ? 4.785 1.519 6.719 1 95.75 122 TYR A N 1
ATOM 1017 C CA . TYR A 1 122 ? 4.941 1.551 8.164 1 95.75 122 TYR A CA 1
ATOM 1018 C C . TYR A 1 122 ? 5.312 0.175 8.711 1 95.75 122 TYR A C 1
ATOM 1020 O O . TYR A 1 122 ? 6.277 0.037 9.461 1 95.75 122 TYR A O 1
ATOM 1028 N N . CYS A 1 123 ? 4.598 -0.862 8.312 1 93.94 123 CYS A N 1
ATOM 1029 C CA . CYS A 1 123 ? 4.809 -2.225 8.789 1 93.94 123 CYS A CA 1
ATOM 1030 C C . CYS A 1 123 ? 6.164 -2.754 8.336 1 93.94 123 CYS A C 1
ATOM 1032 O O . CYS A 1 123 ? 6.809 -3.52 9.055 1 93.94 123 CYS A O 1
ATOM 1034 N N . TYR A 1 124 ? 6.562 -2.404 7.156 1 93.44 124 TYR A N 1
ATOM 1035 C CA . TYR A 1 124 ? 7.844 -2.871 6.637 1 93.44 124 TYR A CA 1
ATOM 1036 C C . TYR A 1 124 ? 9.008 -2.209 7.367 1 93.44 124 TYR A C 1
ATOM 1038 O O . TYR A 1 124 ? 10.023 -2.848 7.633 1 93.44 124 TYR A O 1
ATOM 1046 N N . THR A 1 125 ? 8.883 -0.927 7.734 1 90.44 125 THR A N 1
ATOM 1047 C CA . THR A 1 125 ? 9.969 -0.154 8.328 1 90.44 125 THR A CA 1
ATOM 1048 C C . THR A 1 125 ? 10.055 -0.397 9.828 1 90.44 125 THR A C 1
ATOM 1050 O O . THR A 1 125 ? 11.141 -0.412 10.406 1 90.44 125 THR A O 1
ATOM 1053 N N . VAL A 1 126 ? 8.922 -0.564 10.523 1 82.19 126 VAL A N 1
ATOM 1054 C CA . VAL A 1 126 ? 8.906 -0.731 11.969 1 82.19 126 VAL A CA 1
ATOM 1055 C C . VAL A 1 126 ? 9.07 -2.209 12.32 1 82.19 126 VAL A C 1
ATOM 1057 O O . VAL A 1 126 ? 9.641 -2.545 13.367 1 82.19 126 VAL A O 1
ATOM 1060 N N . SER A 1 127 ? 8.602 -3.213 11.523 1 61.78 127 SER A N 1
ATOM 1061 C CA . SER A 1 127 ? 8.688 -4.625 11.883 1 61.78 127 SER A CA 1
ATOM 1062 C C . SER A 1 127 ? 10.078 -5.18 11.633 1 61.78 127 SER A C 1
ATOM 1064 O O . SER A 1 127 ? 10.805 -4.691 10.758 1 61.78 127 SER A O 1
ATOM 1066 N N . MET B 1 1 ? -4.98 -1.454 -15.789 1 63.97 1 MET B N 1
ATOM 1067 C CA . MET B 1 1 ? -5.402 -2.135 -17.016 1 63.97 1 MET B CA 1
ATOM 1068 C C . MET B 1 1 ? -6.879 -2.51 -16.953 1 63.97 1 MET B C 1
ATOM 1070 O O . MET B 1 1 ? -7.371 -2.924 -15.898 1 63.97 1 MET B O 1
ATOM 1074 N N . ASN B 1 2 ? -7.508 -2.275 -18.047 1 82.81 2 ASN B N 1
ATOM 1075 C CA . ASN B 1 2 ? -8.938 -2.57 -18.016 1 82.81 2 ASN B CA 1
ATOM 1076 C C . ASN B 1 2 ? -9.211 -4.043 -18.297 1 82.81 2 ASN B C 1
ATOM 1078 O O . ASN B 1 2 ? -8.297 -4.797 -18.641 1 82.81 2 ASN B O 1
ATOM 1082 N N . GLU B 1 3 ? -10.367 -4.551 -18.016 1 82.75 3 GLU B N 1
ATOM 1083 C CA . GLU B 1 3 ? -10.781 -5.953 -18.078 1 82.75 3 GLU B CA 1
ATOM 1084 C C . GLU B 1 3 ? -10.492 -6.555 -19.453 1 82.75 3 GLU B C 1
ATOM 1086 O O . GLU B 1 3 ? -9.969 -7.664 -19.547 1 82.75 3 GLU B O 1
ATOM 1091 N N . SER B 1 4 ? -10.836 -5.859 -20.469 1 84.38 4 SER B N 1
ATOM 1092 C CA . SER B 1 4 ? -10.648 -6.348 -21.828 1 84.38 4 SER B CA 1
ATOM 1093 C C . SER B 1 4 ? -9.172 -6.551 -22.141 1 84.38 4 SER B C 1
ATOM 1095 O O . SER B 1 4 ? -8.805 -7.543 -22.781 1 84.38 4 SER B O 1
ATOM 1097 N N . SER B 1 5 ? -8.469 -5.633 -21.688 1 91.06 5 SER B N 1
ATOM 1098 C CA . SER B 1 5 ? -7.035 -5.727 -21.922 1 91.06 5 SER B CA 1
ATOM 1099 C C . SER B 1 5 ? -6.43 -6.918 -21.188 1 91.06 5 SER B C 1
ATOM 1101 O O . SER B 1 5 ? -5.535 -7.59 -21.703 1 91.06 5 SER B O 1
ATOM 1103 N N . LYS B 1 6 ? -7.012 -7.16 -20.078 1 92.94 6 LYS B N 1
ATOM 1104 C CA . LYS B 1 6 ? -6.523 -8.305 -19.312 1 92.94 6 LYS B CA 1
ATOM 1105 C C . LYS B 1 6 ? -6.805 -9.617 -20.047 1 92.94 6 LYS B C 1
ATOM 1107 O O . LYS B 1 6 ? -5.934 -10.484 -20.141 1 92.94 6 LYS B O 1
ATOM 1112 N N . MET B 1 7 ? -7.93 -9.812 -20.594 1 94.44 7 MET B N 1
ATOM 1113 C CA . MET B 1 7 ? -8.32 -11.023 -21.312 1 94.44 7 MET B CA 1
ATOM 1114 C C . MET B 1 7 ? -7.5 -11.195 -22.578 1 94.44 7 MET B C 1
ATOM 1116 O O . MET B 1 7 ? -7.059 -12.297 -22.891 1 94.44 7 MET B O 1
ATOM 1120 N N . GLU B 1 8 ? -7.328 -10.117 -23.297 1 95.31 8 GLU B N 1
ATOM 1121 C CA . GLU B 1 8 ? -6.543 -10.164 -24.516 1 95.31 8 GLU B CA 1
ATOM 1122 C C . GLU B 1 8 ? -5.094 -10.547 -24.234 1 95.31 8 GLU B C 1
ATOM 1124 O O . GLU B 1 8 ? -4.504 -11.352 -24.969 1 95.31 8 GLU B O 1
ATOM 1129 N N . SER B 1 9 ? -4.559 -9.969 -23.25 1 94.81 9 SER B N 1
ATOM 1130 C CA . SER B 1 9 ? -3.195 -10.289 -22.859 1 94.81 9 SER B CA 1
ATOM 1131 C C . SER B 1 9 ? -3.066 -11.766 -22.484 1 94.81 9 SER B C 1
ATOM 1133 O O . SER B 1 9 ? -2.105 -12.43 -22.875 1 94.81 9 SER B O 1
ATOM 1135 N N . PHE B 1 10 ? -4.047 -12.242 -21.766 1 97.75 10 PHE B N 1
ATOM 1136 C CA . PHE B 1 10 ? -4.039 -13.633 -21.344 1 97.75 10 PHE B CA 1
ATOM 1137 C C . PHE B 1 10 ? -4.039 -14.562 -22.547 1 97.75 10 PHE B C 1
ATOM 1139 O O . PHE B 1 10 ? -3.264 -15.523 -22.609 1 97.75 10 PHE B O 1
ATOM 1146 N N . GLU B 1 11 ? -4.852 -14.273 -23.484 1 96.81 11 GLU B N 1
ATOM 1147 C CA . GLU B 1 11 ? -4.953 -15.086 -24.688 1 96.81 11 GLU B CA 1
ATOM 1148 C C . GLU B 1 11 ? -3.65 -15.055 -25.484 1 96.81 11 GLU B C 1
ATOM 1150 O O . GLU B 1 11 ? -3.221 -16.078 -26.031 1 96.81 11 GLU B O 1
ATOM 1155 N N . LEU B 1 12 ? -3.074 -13.891 -25.531 1 96.31 12 LEU B N 1
ATOM 1156 C CA . LEU B 1 12 ? -1.801 -13.75 -26.234 1 96.31 12 LEU B CA 1
ATOM 1157 C C . LEU B 1 12 ? -0.725 -14.609 -25.578 1 96.31 12 LEU B C 1
ATOM 1159 O O . LEU B 1 12 ? 0.046 -15.281 -26.266 1 96.31 12 LEU B O 1
ATOM 1163 N N . LEU B 1 13 ? -0.635 -14.617 -24.312 1 97.25 13 LEU B N 1
ATOM 1164 C CA . LEU B 1 13 ? 0.343 -15.414 -23.578 1 97.25 13 LEU B CA 1
ATOM 1165 C C . LEU B 1 13 ? 0.083 -16.906 -23.766 1 97.25 13 LEU B C 1
ATOM 1167 O O . LEU B 1 13 ? 1.018 -17.672 -24 1 97.25 13 LEU B O 1
ATOM 1171 N N . CYS B 1 14 ? -1.16 -17.281 -23.734 1 97.12 14 CYS B N 1
ATOM 1172 C CA . CYS B 1 14 ? -1.525 -18.688 -23.969 1 97.12 14 CYS B CA 1
ATOM 1173 C C . CYS B 1 14 ? -1.062 -19.141 -25.344 1 97.12 14 CYS B C 1
ATOM 1175 O O . CYS B 1 14 ? -0.546 -20.25 -25.484 1 97.12 14 CYS B O 1
ATOM 1177 N N . ASP B 1 15 ? -1.19 -18.266 -26.266 1 96.88 15 ASP B N 1
ATOM 1178 C CA . ASP B 1 15 ? -0.869 -18.609 -27.641 1 96.88 15 ASP B CA 1
ATOM 1179 C C . ASP B 1 15 ? 0.634 -18.812 -27.828 1 96.88 15 ASP B C 1
ATOM 1181 O O . ASP B 1 15 ? 1.067 -19.5 -28.75 1 96.88 15 ASP B O 1
ATOM 1185 N N . HIS B 1 16 ? 1.406 -18.266 -26.969 1 96.38 16 HIS B N 1
ATOM 1186 C CA . HIS B 1 16 ? 2.854 -18.297 -27.141 1 96.38 16 HIS B CA 1
ATOM 1187 C C . HIS B 1 16 ? 3.535 -19.062 -26.016 1 96.38 16 HIS B C 1
ATOM 1189 O O . HIS B 1 16 ? 4.758 -19 -25.875 1 96.38 16 HIS B O 1
ATOM 1195 N N . LYS B 1 17 ? 2.799 -19.672 -25.25 1 95.75 17 LYS B N 1
ATOM 1196 C CA . LYS B 1 17 ? 3.297 -20.297 -24.031 1 95.75 17 LYS B CA 1
ATOM 1197 C C . LYS B 1 17 ? 4.391 -21.328 -24.344 1 95.75 17 LYS B C 1
ATOM 1199 O O . LYS B 1 17 ? 5.383 -21.422 -23.625 1 95.75 17 LYS B O 1
ATOM 1204 N N . GLU B 1 18 ? 4.266 -22.109 -25.406 1 95.12 18 GLU B N 1
ATOM 1205 C CA . GLU B 1 18 ? 5.25 -23.141 -25.734 1 95.12 18 GLU B CA 1
ATOM 1206 C C . GLU B 1 18 ? 6.574 -22.516 -26.172 1 95.12 18 GLU B C 1
ATOM 1208 O O . GLU B 1 18 ? 7.645 -22.984 -25.781 1 95.12 18 GLU B O 1
ATOM 1213 N N . LYS B 1 19 ? 6.535 -21.516 -26.844 1 96.38 19 LYS B N 1
ATOM 1214 C CA . LYS B 1 19 ? 7.723 -20.859 -27.391 1 96.38 19 LYS B CA 1
ATOM 1215 C C . LYS B 1 19 ? 8.531 -20.188 -26.281 1 96.38 19 LYS B C 1
ATOM 1217 O O . LYS B 1 19 ? 9.766 -20.188 -26.312 1 96.38 19 LYS B O 1
ATOM 1222 N N . PHE B 1 20 ? 7.859 -19.656 -25.297 1 96.06 20 PHE B N 1
ATOM 1223 C CA . PHE B 1 20 ? 8.555 -18.812 -24.328 1 96.06 20 PHE B CA 1
ATOM 1224 C C . PHE B 1 20 ? 8.484 -19.422 -22.938 1 96.06 20 PHE B C 1
ATOM 1226 O O . PHE B 1 20 ? 8.688 -18.719 -21.938 1 96.06 20 PHE B O 1
ATOM 1233 N N . ARG B 1 21 ? 8.273 -20.688 -22.906 1 92.69 21 ARG B N 1
ATOM 1234 C CA . ARG B 1 21 ? 7.988 -21.359 -21.641 1 92.69 21 ARG B CA 1
ATOM 1235 C C . ARG B 1 21 ? 9.172 -21.266 -20.688 1 92.69 21 ARG B C 1
ATOM 1237 O O . ARG B 1 21 ? 9.016 -21.406 -19.469 1 92.69 21 ARG B O 1
ATOM 1244 N N . ASP B 1 22 ? 10.406 -20.953 -21.188 1 94.44 22 ASP B N 1
ATOM 1245 C CA . ASP B 1 22 ? 11.594 -20.938 -20.328 1 94.44 22 ASP B CA 1
ATOM 1246 C C . ASP B 1 22 ? 12.086 -19.516 -20.109 1 94.44 22 ASP B C 1
ATOM 1248 O O . ASP B 1 22 ? 13.094 -19.297 -19.438 1 94.44 22 ASP B O 1
ATOM 1252 N N . GLU B 1 23 ? 11.414 -18.531 -20.656 1 97.38 23 GLU B N 1
ATOM 1253 C CA . GLU B 1 23 ? 11.773 -17.125 -20.469 1 97.38 23 GLU B CA 1
ATOM 1254 C C . GLU B 1 23 ? 11.172 -16.562 -19.188 1 97.38 23 GLU B C 1
ATOM 1256 O O . GLU B 1 23 ? 9.945 -16.531 -19.031 1 97.38 23 GLU B O 1
ATOM 1261 N N . ILE B 1 24 ? 12.023 -16.047 -18.344 1 97.88 24 ILE B N 1
ATOM 1262 C CA . ILE B 1 24 ? 11.625 -15.641 -17 1 97.88 24 ILE B CA 1
ATOM 1263 C C . ILE B 1 24 ? 10.555 -14.562 -17.078 1 97.88 24 ILE B C 1
ATOM 1265 O O . ILE B 1 24 ? 9.539 -14.633 -16.391 1 97.88 24 ILE B O 1
ATOM 1269 N N . GLU B 1 25 ? 10.773 -13.578 -17.984 1 97.56 25 GLU B N 1
ATOM 1270 C CA . GLU B 1 25 ? 9.805 -12.492 -18.141 1 97.56 25 GLU B CA 1
ATOM 1271 C C . GLU B 1 25 ? 8.445 -13.039 -18.562 1 97.56 25 GLU B C 1
ATOM 1273 O O . GLU B 1 25 ? 7.41 -12.562 -18.094 1 97.56 25 GLU B O 1
ATOM 1278 N N . PHE B 1 26 ? 8.547 -13.992 -19.359 1 98.44 26 PHE B N 1
ATOM 1279 C CA . PHE B 1 26 ? 7.305 -14.609 -19.812 1 98.44 26 PHE B CA 1
ATOM 1280 C C . PHE B 1 26 ? 6.625 -15.367 -18.672 1 98.44 26 PHE B C 1
ATOM 1282 O O . PHE B 1 26 ? 5.414 -15.258 -18.484 1 98.44 26 PHE B O 1
ATOM 1289 N N . ILE B 1 27 ? 7.387 -16.109 -17.891 1 98.31 27 ILE B N 1
ATOM 1290 C CA . ILE B 1 27 ? 6.828 -16.984 -16.859 1 98.31 27 ILE B CA 1
ATOM 1291 C C . ILE B 1 27 ? 6.078 -16.141 -15.828 1 98.31 27 ILE B C 1
ATOM 1293 O O . ILE B 1 27 ? 4.922 -16.422 -15.516 1 98.31 27 ILE B O 1
ATOM 1297 N N . TRP B 1 28 ? 6.695 -15.062 -15.32 1 98.38 28 TRP B N 1
ATOM 1298 C CA . TRP B 1 28 ? 6 -14.336 -14.266 1 98.38 28 TRP B CA 1
ATOM 1299 C C . TRP B 1 28 ? 4.859 -13.5 -14.836 1 98.38 28 TRP B C 1
ATOM 1301 O O . TRP B 1 28 ? 3.85 -13.273 -14.172 1 98.38 28 TRP B O 1
ATOM 1311 N N . ARG B 1 29 ? 4.988 -13.07 -16.094 1 98.31 29 ARG B N 1
ATOM 1312 C CA . ARG B 1 29 ? 3.885 -12.359 -16.734 1 98.31 29 ARG B CA 1
ATOM 1313 C C . ARG B 1 29 ? 2.688 -13.281 -16.953 1 98.31 29 ARG B C 1
ATOM 1315 O O . ARG B 1 29 ? 1.538 -12.844 -16.859 1 98.31 29 ARG B O 1
ATOM 1322 N N . PHE B 1 30 ? 2.994 -14.523 -17.266 1 98.69 30 PHE B N 1
ATOM 1323 C CA . PHE B 1 30 ? 1.925 -15.5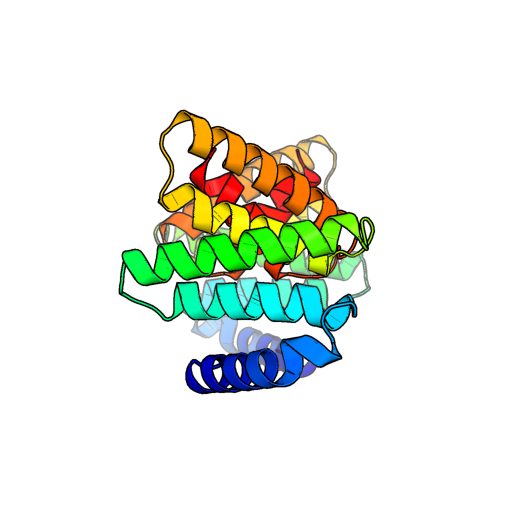08 -17.422 1 98.69 30 PHE B CA 1
ATOM 1324 C C . PHE B 1 30 ? 1.261 -15.797 -16.078 1 98.69 30 PHE B C 1
ATOM 1326 O O . PHE B 1 30 ? 0.034 -15.875 -15.992 1 98.69 30 PHE B O 1
ATOM 1333 N N . ALA B 1 31 ? 2.037 -15.953 -15.016 1 98.69 31 ALA B N 1
ATOM 1334 C CA . ALA B 1 31 ? 1.491 -16.078 -13.664 1 98.69 31 ALA B CA 1
ATOM 1335 C C . ALA B 1 31 ? 0.587 -14.906 -13.32 1 98.69 31 ALA B C 1
ATOM 1337 O O . ALA B 1 31 ? -0.521 -15.094 -12.812 1 98.69 31 ALA B O 1
ATOM 1338 N N . ARG B 1 32 ? 1.052 -13.695 -13.648 1 98.56 32 ARG B N 1
ATOM 1339 C CA . ARG B 1 32 ? 0.262 -12.484 -13.438 1 98.56 32 ARG B CA 1
ATOM 1340 C C . ARG B 1 32 ? -1.059 -12.555 -14.195 1 98.56 32 ARG B C 1
ATOM 1342 O O . ARG B 1 32 ? -2.107 -12.188 -13.656 1 98.56 32 ARG B O 1
ATOM 1349 N N . ALA B 1 33 ? -0.991 -13.008 -15.414 1 98.56 33 ALA B N 1
ATOM 1350 C CA . ALA B 1 33 ? -2.197 -13.094 -16.234 1 98.56 33 ALA B CA 1
ATOM 1351 C C . ALA B 1 33 ? -3.223 -14.031 -15.609 1 98.56 33 ALA B C 1
ATOM 1353 O O . ALA B 1 33 ? -4.426 -13.781 -15.68 1 98.56 33 ALA B O 1
ATOM 1354 N N . TYR B 1 34 ? -2.779 -15.109 -15.039 1 98.69 34 TYR B N 1
ATOM 1355 C CA . TYR B 1 34 ? -3.689 -16 -14.328 1 98.69 34 TYR B CA 1
ATOM 1356 C C . TYR B 1 34 ? -4.301 -15.297 -13.117 1 98.69 34 TYR B C 1
ATOM 1358 O O . TYR B 1 34 ? -5.473 -15.516 -12.789 1 98.69 34 TYR B O 1
ATOM 1366 N N . GLY B 1 35 ? -3.479 -14.477 -12.453 1 98.56 35 GLY B N 1
ATOM 1367 C CA . GLY B 1 35 ? -4.027 -13.641 -11.398 1 98.56 35 GLY B CA 1
ATOM 1368 C C . GLY B 1 35 ? -5.133 -12.719 -11.883 1 98.56 35 GLY B C 1
ATOM 1369 O O . GLY B 1 35 ? -6.164 -12.57 -11.219 1 98.56 35 GLY B O 1
ATOM 1370 N N . ASP B 1 36 ? -4.879 -12.141 -13.023 1 98.44 36 ASP B N 1
ATOM 1371 C CA . ASP B 1 36 ? -5.887 -11.273 -13.633 1 98.44 36 ASP B CA 1
ATOM 1372 C C . ASP B 1 36 ? -7.176 -12.047 -13.914 1 98.44 36 ASP B C 1
ATOM 1374 O O . ASP B 1 36 ? -8.273 -11.539 -13.672 1 98.44 36 ASP B O 1
ATOM 1378 N N . MET B 1 37 ? -7.102 -13.227 -14.438 1 98.31 37 MET B N 1
ATOM 1379 C CA . MET B 1 37 ? -8.266 -14.062 -14.734 1 98.31 37 MET B CA 1
ATOM 1380 C C . MET B 1 37 ? -9.023 -14.414 -13.461 1 98.31 37 MET B C 1
ATOM 1382 O O . MET B 1 37 ? -10.25 -14.453 -13.453 1 98.31 37 MET B O 1
ATOM 1386 N N . PHE B 1 38 ? -8.242 -14.703 -12.375 1 98.56 38 PHE B N 1
ATOM 1387 C CA . PHE B 1 38 ? -8.844 -14.953 -11.07 1 98.56 38 PHE B CA 1
ATOM 1388 C C . PHE B 1 38 ? -9.734 -13.789 -10.648 1 98.56 38 PHE B C 1
ATOM 1390 O O . PHE B 1 38 ? -10.883 -14 -10.242 1 98.56 38 PHE B O 1
ATOM 1397 N N . GLU B 1 39 ? -9.234 -12.586 -10.836 1 97.31 39 GLU B N 1
ATOM 1398 C CA . GLU B 1 39 ? -9.961 -11.391 -10.422 1 97.31 39 GLU B CA 1
ATOM 1399 C C . GLU B 1 39 ? -11.188 -11.156 -11.297 1 97.31 39 GLU B C 1
ATOM 1401 O O . GLU B 1 39 ? -12.211 -10.656 -10.828 1 97.31 39 GLU B O 1
ATOM 1406 N N . LEU B 1 40 ? -11.094 -11.508 -12.523 1 97.25 40 LEU B N 1
ATOM 1407 C CA . LEU B 1 40 ? -12.156 -11.25 -13.484 1 97.25 40 LEU B CA 1
ATOM 1408 C C . LEU B 1 40 ? -13.289 -12.258 -13.336 1 97.25 40 LEU B C 1
ATOM 1410 O O . LEU B 1 40 ? -14.453 -11.938 -13.578 1 97.25 40 LEU B O 1
ATOM 1414 N N . SER B 1 41 ? -12.961 -13.461 -12.93 1 97.62 41 SER B N 1
ATOM 1415 C CA . SER B 1 41 ? -13.953 -14.531 -12.852 1 97.62 41 SER B CA 1
ATOM 1416 C C . SER B 1 41 ? -14.859 -14.359 -11.641 1 97.62 41 SER B C 1
ATOM 1418 O O . SER B 1 41 ? -14.406 -13.922 -10.578 1 97.62 41 SER B O 1
ATOM 1420 N N . THR B 1 42 ? -16.141 -14.742 -11.781 1 96.62 42 THR B N 1
ATOM 1421 C CA . THR B 1 42 ? -17.078 -14.758 -10.672 1 96.62 42 THR B CA 1
ATOM 1422 C C . THR B 1 42 ? -17.438 -16.188 -10.289 1 96.62 42 THR B C 1
ATOM 1424 O O . THR B 1 42 ? -18.203 -16.422 -9.352 1 96.62 42 THR B O 1
ATOM 1427 N N . ASN B 1 43 ? -16.844 -17.109 -11.062 1 97.69 43 ASN B N 1
ATOM 1428 C CA . ASN B 1 43 ? -17.062 -18.531 -10.812 1 97.69 43 ASN B CA 1
ATOM 1429 C C . ASN B 1 43 ? -16.016 -19.109 -9.883 1 97.69 43 ASN B C 1
ATOM 1431 O O . ASN B 1 43 ? -14.82 -19.062 -10.188 1 97.69 43 ASN B O 1
ATOM 1435 N N . ALA B 1 44 ? -16.484 -19.703 -8.781 1 97.38 44 ALA B N 1
ATOM 1436 C CA . ALA B 1 44 ? -15.57 -20.188 -7.742 1 97.38 44 ALA B CA 1
ATOM 1437 C C . ALA B 1 44 ? -14.641 -21.266 -8.281 1 97.38 44 ALA B C 1
ATOM 1439 O O . ALA B 1 44 ? -13.461 -21.312 -7.93 1 97.38 44 ALA B O 1
ATOM 1440 N N . GLN B 1 45 ? -15.133 -22.156 -9.07 1 98 45 GLN B N 1
ATOM 1441 C CA . GLN B 1 45 ? -14.32 -23.234 -9.609 1 98 45 GLN B CA 1
ATOM 1442 C C . GLN B 1 45 ? -13.266 -22.703 -10.578 1 98 45 GLN B C 1
ATOM 1444 O O . GLN B 1 45 ? -12.117 -23.156 -10.57 1 98 45 GLN B O 1
ATOM 1449 N N . GLU B 1 46 ? -13.648 -21.75 -11.375 1 98 46 GLU B N 1
ATOM 1450 C CA . GLU B 1 46 ? -12.703 -21.109 -12.281 1 98 46 GLU B CA 1
ATOM 1451 C C . GLU B 1 46 ? -11.625 -20.359 -11.508 1 98 46 GLU B C 1
ATOM 1453 O O . GLU B 1 46 ? -10.445 -20.438 -11.852 1 98 46 GLU B O 1
ATOM 1458 N N . LYS B 1 47 ? -12.07 -19.656 -10.484 1 98.62 47 LYS B N 1
ATOM 1459 C CA . LYS B 1 47 ? -11.133 -18.922 -9.648 1 98.62 47 LYS B CA 1
ATOM 1460 C C . LYS B 1 47 ? -10.086 -19.844 -9.047 1 98.62 47 LYS B C 1
ATOM 1462 O O . LYS B 1 47 ? -8.883 -19.578 -9.109 1 98.62 47 LYS B O 1
ATOM 1467 N N . LYS B 1 48 ? -10.547 -20.922 -8.57 1 98.44 48 LYS B N 1
ATOM 1468 C CA . LYS B 1 48 ? -9.656 -21.906 -7.973 1 98.44 48 LYS B CA 1
ATOM 1469 C C . LYS B 1 48 ? -8.672 -22.453 -9.008 1 98.44 48 LYS B C 1
ATOM 1471 O O . LYS B 1 48 ? -7.48 -22.609 -8.719 1 98.44 48 LYS B O 1
ATOM 1476 N N . HIS B 1 49 ? -9.164 -22.75 -10.141 1 98.56 49 HIS B N 1
ATOM 1477 C CA . HIS B 1 49 ? -8.352 -23.266 -11.234 1 98.56 49 HIS B CA 1
ATOM 1478 C C . HIS B 1 49 ? -7.277 -22.281 -11.648 1 98.56 49 HIS B C 1
ATOM 1480 O O . HIS B 1 49 ? -6.098 -22.625 -11.734 1 98.56 49 HIS B O 1
ATOM 1486 N N . TYR B 1 50 ? -7.652 -21.016 -11.844 1 98.75 50 TYR B N 1
ATOM 1487 C CA . TYR B 1 50 ? -6.711 -19.969 -12.234 1 98.75 50 TYR B CA 1
ATOM 1488 C C . TYR B 1 50 ? -5.656 -19.75 -11.156 1 98.75 50 TYR B C 1
ATOM 1490 O O . TYR B 1 50 ? -4.465 -19.641 -11.461 1 98.75 50 TYR B O 1
ATOM 1498 N N . ALA B 1 51 ? -6.094 -19.75 -9.906 1 98.81 51 ALA B N 1
ATOM 1499 C CA . ALA B 1 51 ? -5.18 -19.531 -8.789 1 98.81 51 ALA B CA 1
ATOM 1500 C C . ALA B 1 51 ? -4.113 -20.625 -8.727 1 98.81 51 ALA B C 1
ATOM 1502 O O . ALA B 1 51 ? -2.926 -20.328 -8.57 1 98.81 51 ALA B O 1
ATOM 1503 N N . ASN B 1 52 ? -4.492 -21.844 -8.938 1 98.81 52 ASN B N 1
ATOM 1504 C CA . ASN B 1 52 ? -3.568 -22.953 -8.812 1 98.81 52 ASN B CA 1
ATOM 1505 C C . ASN B 1 52 ? -2.572 -23 -9.961 1 98.81 52 ASN B C 1
ATOM 1507 O O . ASN B 1 52 ? -1.384 -23.25 -9.75 1 98.81 52 ASN B O 1
ATOM 1511 N N . ILE B 1 53 ? -3.025 -22.766 -11.133 1 98.69 53 ILE B N 1
ATOM 1512 C CA . ILE B 1 53 ? -2.117 -22.75 -12.273 1 98.69 53 ILE B CA 1
ATOM 1513 C C . ILE B 1 53 ? -1.121 -21.594 -12.125 1 98.69 53 ILE B C 1
ATOM 1515 O O . ILE B 1 53 ? 0.084 -21.797 -12.305 1 98.69 53 ILE B O 1
ATOM 1519 N N . GLY B 1 54 ? -1.656 -20.438 -11.805 1 98.81 54 GLY B N 1
ATOM 1520 C CA . GLY B 1 54 ? -0.79 -19.281 -11.594 1 98.81 54 GLY B CA 1
ATOM 1521 C C . GLY B 1 54 ? 0.257 -19.516 -10.523 1 98.81 54 GLY B C 1
ATOM 1522 O O . GLY B 1 54 ? 1.43 -19.188 -10.711 1 98.81 54 GLY B O 1
ATOM 1523 N N . LYS B 1 55 ? -0.201 -20.047 -9.414 1 98.88 55 LYS B N 1
ATOM 1524 C CA . LYS B 1 55 ? 0.715 -20.359 -8.32 1 98.88 55 LYS B CA 1
ATOM 1525 C C . LYS B 1 55 ? 1.832 -21.281 -8.773 1 98.88 55 LYS B C 1
ATOM 1527 O O . LYS B 1 55 ? 3 -21.078 -8.445 1 98.88 55 LYS B O 1
ATOM 1532 N N . THR B 1 56 ? 1.505 -22.266 -9.523 1 98.69 56 THR B N 1
ATOM 1533 C CA . THR B 1 56 ? 2.486 -23.219 -10.031 1 98.69 56 THR B CA 1
ATOM 1534 C C . THR B 1 56 ? 3.488 -22.531 -10.953 1 98.69 56 THR B C 1
ATOM 1536 O O . THR B 1 56 ? 4.695 -22.766 -10.859 1 98.69 56 THR B O 1
ATOM 1539 N N . LEU B 1 57 ? 3.002 -21.688 -11.828 1 98.5 57 LEU B N 1
ATOM 1540 C CA . LEU B 1 57 ? 3.875 -20.891 -12.688 1 98.5 57 LEU B CA 1
ATOM 1541 C C . LEU B 1 57 ? 4.777 -19.984 -11.844 1 98.5 57 LEU B C 1
ATOM 1543 O O . LEU B 1 57 ? 5.973 -19.875 -12.125 1 98.5 57 LEU B O 1
ATOM 1547 N N . GLY B 1 58 ? 4.207 -19.344 -10.875 1 98.69 58 GLY B N 1
ATOM 1548 C CA . GLY B 1 58 ? 4.98 -18.516 -9.969 1 98.69 58 GLY B CA 1
ATOM 1549 C C . GLY B 1 58 ? 6.098 -19.266 -9.273 1 98.69 58 GLY B C 1
ATOM 1550 O O . GLY B 1 58 ? 7.211 -18.75 -9.133 1 98.69 58 GLY B O 1
ATOM 1551 N N . GLU B 1 59 ? 5.75 -20.438 -8.836 1 98.56 59 GLU B N 1
ATOM 1552 C CA . GLU B 1 59 ? 6.75 -21.281 -8.18 1 98.56 59 GLU B CA 1
ATOM 1553 C C . GLU B 1 59 ? 7.902 -21.594 -9.125 1 98.56 59 GLU B C 1
ATOM 1555 O O . GLU B 1 59 ? 9.07 -21.562 -8.727 1 98.56 59 GLU B O 1
ATOM 1560 N N . LYS B 1 60 ? 7.586 -21.922 -10.312 1 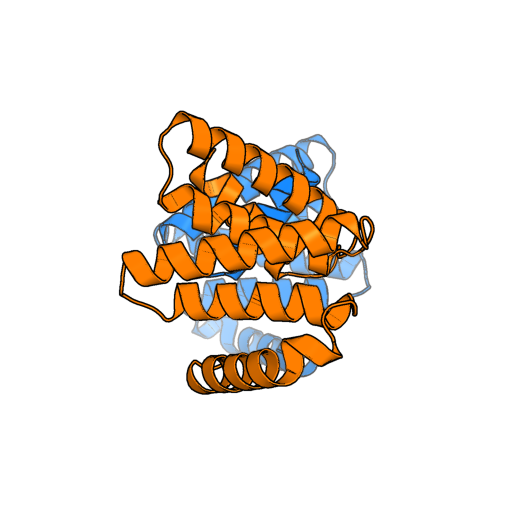98.19 60 LYS B N 1
ATOM 1561 C CA . LYS B 1 60 ? 8.609 -22.141 -11.336 1 98.19 60 LYS B CA 1
ATOM 1562 C C . LYS B 1 60 ? 9.477 -20.906 -11.523 1 98.19 60 LYS B C 1
ATOM 1564 O O . LYS B 1 60 ? 10.703 -21.016 -11.617 1 98.19 60 LYS B O 1
ATOM 1569 N N . ALA B 1 61 ? 8.898 -19.734 -11.539 1 98.62 61 ALA B N 1
ATOM 1570 C CA . ALA B 1 61 ? 9.594 -18.469 -11.781 1 98.62 61 ALA B CA 1
ATOM 1571 C C . ALA B 1 61 ? 10.602 -18.188 -10.672 1 98.62 61 ALA B C 1
ATOM 1573 O O . ALA B 1 61 ? 11.758 -17.875 -10.945 1 98.62 61 ALA B O 1
ATOM 1574 N N . ILE B 1 62 ? 10.18 -18.328 -9.383 1 98.56 62 ILE B N 1
ATOM 1575 C CA . ILE B 1 62 ? 11.07 -17.969 -8.281 1 98.56 62 ILE B CA 1
ATOM 1576 C C . ILE B 1 62 ? 12.195 -19 -8.18 1 98.56 62 ILE B C 1
ATOM 1578 O O . ILE B 1 62 ? 13.281 -18.703 -7.684 1 98.56 62 ILE B O 1
ATOM 1582 N N . THR B 1 63 ? 11.961 -20.219 -8.609 1 98.31 63 THR B N 1
ATOM 1583 C CA . THR B 1 63 ? 12.992 -21.25 -8.641 1 98.31 63 THR B CA 1
ATOM 1584 C C . THR B 1 63 ? 14.039 -20.938 -9.703 1 98.31 63 THR B C 1
ATOM 1586 O O . THR B 1 63 ? 15.242 -21.078 -9.461 1 98.31 63 THR B O 1
ATOM 1589 N N . ARG B 1 64 ? 13.609 -20.469 -10.797 1 97.88 64 ARG B N 1
ATOM 1590 C CA . ARG B 1 64 ? 14.492 -20.188 -11.922 1 97.88 64 ARG B CA 1
ATOM 1591 C C . ARG B 1 64 ? 15.219 -18.859 -11.719 1 97.88 64 ARG B C 1
ATOM 1593 O O . ARG B 1 64 ? 16.375 -18.703 -12.133 1 97.88 64 ARG B O 1
ATOM 1600 N N . ALA B 1 65 ? 14.531 -17.906 -11.133 1 98.56 65 ALA B N 1
ATOM 1601 C CA . ALA B 1 65 ? 15.102 -16.578 -10.914 1 98.56 65 ALA B CA 1
ATOM 1602 C C . ALA B 1 65 ? 14.844 -16.109 -9.484 1 98.56 65 ALA B C 1
ATOM 1604 O O . ALA B 1 65 ? 14.023 -15.211 -9.258 1 98.56 65 ALA B O 1
ATOM 1605 N N . PRO B 1 66 ? 15.586 -16.562 -8.516 1 98.5 66 PRO B N 1
ATOM 1606 C CA . PRO B 1 66 ? 15.32 -16.328 -7.094 1 98.5 66 PRO B CA 1
ATOM 1607 C C . PRO B 1 66 ? 15.586 -14.883 -6.684 1 98.5 66 PRO B C 1
ATOM 1609 O O . PRO B 1 66 ? 15.18 -14.461 -5.598 1 98.5 66 PRO B O 1
ATOM 1612 N N . MET B 1 67 ? 16.219 -14.047 -7.535 1 98.5 67 MET B N 1
ATOM 1613 C CA . MET B 1 67 ? 16.516 -12.664 -7.172 1 98.5 67 MET B CA 1
ATOM 1614 C C . MET B 1 67 ? 15.641 -11.695 -7.961 1 98.5 67 MET B C 1
ATOM 1616 O O . MET B 1 67 ? 15.859 -10.484 -7.918 1 98.5 67 MET B O 1
ATOM 1620 N N . ASN B 1 68 ? 14.641 -12.234 -8.688 1 98.69 68 ASN B N 1
ATOM 1621 C CA . ASN B 1 68 ? 13.727 -11.398 -9.469 1 98.69 68 ASN B CA 1
ATOM 1622 C C . ASN B 1 68 ? 12.5 -11 -8.656 1 98.69 68 ASN B C 1
ATOM 1624 O O . ASN B 1 68 ? 11.688 -11.844 -8.297 1 98.69 68 ASN B O 1
ATOM 1628 N N . GLY B 1 69 ? 12.336 -9.703 -8.438 1 98.81 69 GLY B N 1
ATOM 1629 C CA . GLY B 1 69 ? 11.273 -9.195 -7.594 1 98.81 69 GLY B CA 1
ATOM 1630 C C . GLY B 1 69 ? 9.891 -9.461 -8.156 1 98.81 69 GLY B C 1
ATOM 1631 O O . GLY B 1 69 ? 8.945 -9.734 -7.406 1 98.81 69 GLY B O 1
ATOM 1632 N N . HIS B 1 70 ? 9.758 -9.375 -9.461 1 98.81 70 HIS B N 1
ATOM 1633 C CA . HIS B 1 70 ? 8.469 -9.625 -10.086 1 98.81 70 HIS B CA 1
ATOM 1634 C C . HIS B 1 70 ? 8.047 -11.086 -9.93 1 98.81 70 HIS B C 1
ATOM 1636 O O . HIS B 1 70 ? 6.867 -11.375 -9.727 1 98.81 70 HIS B O 1
ATOM 1642 N N . CYS B 1 71 ? 9.031 -11.992 -10.008 1 98.88 71 CYS B N 1
ATOM 1643 C CA . CYS B 1 71 ? 8.742 -13.406 -9.781 1 98.88 71 CYS B CA 1
ATOM 1644 C C . CYS B 1 71 ? 8.211 -13.633 -8.367 1 98.88 71 CYS B C 1
ATOM 1646 O O . CYS B 1 71 ? 7.172 -14.266 -8.188 1 98.88 71 CYS B O 1
ATOM 1648 N N . HIS B 1 72 ? 8.828 -13.047 -7.426 1 98.94 72 HIS B N 1
ATOM 1649 C CA . HIS B 1 72 ? 8.391 -13.18 -6.043 1 98.94 72 HIS B CA 1
ATOM 1650 C C . HIS B 1 72 ? 7.051 -12.492 -5.812 1 98.94 72 HIS B C 1
ATOM 1652 O O . HIS B 1 72 ? 6.203 -13 -5.074 1 98.94 72 HIS B O 1
ATOM 1658 N N . LEU B 1 73 ? 6.855 -11.336 -6.406 1 98.88 73 LEU B N 1
ATOM 1659 C CA . LEU B 1 73 ? 5.605 -10.586 -6.285 1 98.88 73 LEU B CA 1
ATOM 1660 C C . LEU B 1 73 ? 4.414 -11.445 -6.691 1 98.88 73 LEU B C 1
ATOM 1662 O O . LEU B 1 73 ? 3.48 -11.633 -5.91 1 98.88 73 LEU B O 1
ATOM 1666 N N . TRP B 1 74 ? 4.438 -12.016 -7.84 1 98.88 74 TRP B N 1
ATOM 1667 C CA . TRP B 1 74 ? 3.246 -12.672 -8.359 1 98.88 74 TRP B CA 1
ATOM 1668 C C . TRP B 1 74 ? 3.098 -14.07 -7.773 1 98.88 74 TRP B C 1
ATOM 1670 O O . TRP B 1 74 ? 1.979 -14.57 -7.613 1 98.88 74 TRP B O 1
ATOM 1680 N N . TYR B 1 75 ? 4.23 -14.688 -7.363 1 98.94 75 TYR B N 1
ATOM 1681 C CA . TYR B 1 75 ? 4.098 -15.914 -6.578 1 98.94 75 TYR B CA 1
ATOM 1682 C C . TYR B 1 75 ? 3.361 -15.641 -5.27 1 98.94 75 TYR B C 1
ATOM 1684 O O . TYR B 1 75 ? 2.445 -16.375 -4.906 1 98.94 75 TYR B O 1
ATOM 1692 N N . ALA B 1 76 ? 3.723 -14.57 -4.543 1 98.88 76 ALA B N 1
ATOM 1693 C CA . ALA B 1 76 ? 3.072 -14.195 -3.289 1 98.88 76 ALA B CA 1
ATOM 1694 C C . ALA B 1 76 ? 1.581 -13.945 -3.498 1 98.88 76 ALA B C 1
ATOM 1696 O O . ALA B 1 76 ? 0.749 -14.5 -2.773 1 98.88 76 ALA B O 1
ATOM 1697 N N . VAL B 1 77 ? 1.243 -13.164 -4.523 1 98.81 77 VAL B N 1
ATOM 1698 C CA . VAL B 1 77 ? -0.145 -12.82 -4.824 1 98.81 77 VAL B CA 1
ATOM 1699 C C . VAL B 1 77 ? -0.948 -14.102 -5.059 1 98.81 77 VAL B C 1
ATOM 1701 O O . VAL B 1 77 ? -2.031 -14.273 -4.492 1 98.81 77 VAL B O 1
ATOM 1704 N N . LEU B 1 78 ? -0.361 -15.008 -5.871 1 98.88 78 LEU B N 1
ATOM 1705 C CA . LEU B 1 78 ? -1.078 -16.219 -6.25 1 98.88 78 LEU B CA 1
ATOM 1706 C C . LEU B 1 78 ? -1.202 -17.172 -5.062 1 98.88 78 LEU B C 1
ATO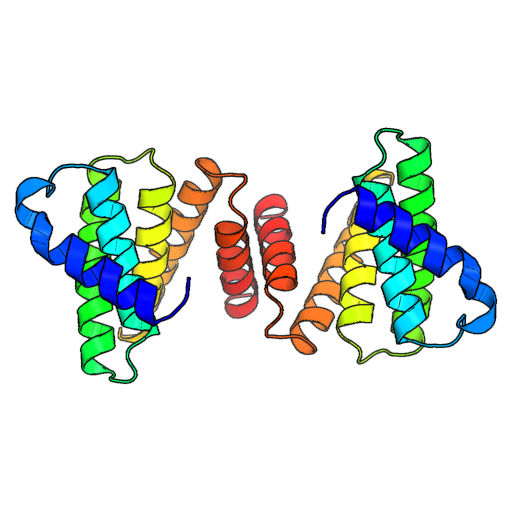M 1708 O O . LEU B 1 78 ? -2.193 -17.891 -4.941 1 98.88 78 LEU B O 1
ATOM 1712 N N . CYS B 1 79 ? -0.204 -17.203 -4.133 1 98.69 79 CYS B N 1
ATOM 1713 C CA . CYS B 1 79 ? -0.351 -17.938 -2.879 1 98.69 79 CYS B CA 1
ATOM 1714 C C . CYS B 1 79 ? -1.551 -17.422 -2.088 1 98.69 79 CYS B C 1
ATOM 1716 O O . CYS B 1 79 ? -2.309 -18.219 -1.526 1 98.69 79 CYS B O 1
ATOM 1718 N N . GLY B 1 80 ? -1.701 -16.125 -2.064 1 97.81 80 GLY B N 1
ATOM 1719 C CA . GLY B 1 80 ? -2.867 -15.539 -1.416 1 97.81 80 GLY B CA 1
ATOM 1720 C C . 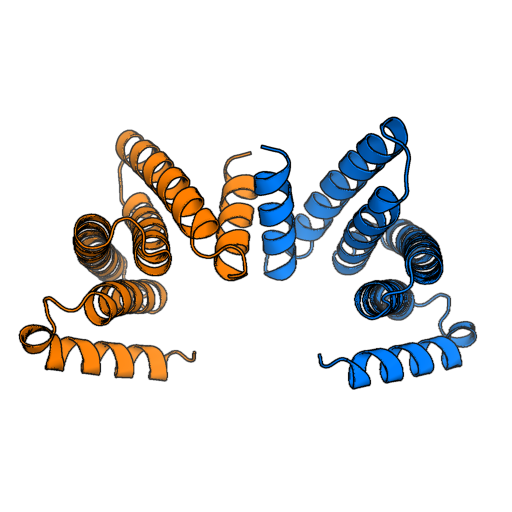GLY B 1 80 ? -4.18 -16 -2.02 1 97.81 80 GLY B C 1
ATOM 1721 O O . GLY B 1 80 ? -5.113 -16.344 -1.293 1 97.81 80 GLY B O 1
ATOM 1722 N N . TYR B 1 81 ? -4.258 -16.047 -3.307 1 98.31 81 TYR B N 1
ATOM 1723 C CA . TYR B 1 81 ? -5.477 -16.453 -4 1 98.31 81 TYR B CA 1
ATOM 1724 C C . TYR B 1 81 ? -5.809 -17.922 -3.701 1 98.31 81 TYR B C 1
ATOM 1726 O O . TYR B 1 81 ? -6.961 -18.25 -3.422 1 98.31 81 TYR B O 1
ATOM 1734 N N . VAL B 1 82 ? -4.773 -18.812 -3.736 1 98.44 82 VAL B N 1
ATOM 1735 C CA . VAL B 1 82 ? -4.977 -20.234 -3.48 1 98.44 82 VAL B CA 1
ATOM 1736 C C . VAL B 1 82 ? -5.477 -20.438 -2.053 1 98.44 82 VAL B C 1
ATOM 1738 O O . VAL B 1 82 ? -6.316 -21.297 -1.8 1 98.44 82 VAL B O 1
ATOM 1741 N N . SER B 1 83 ? -5.012 -19.594 -1.126 1 97.5 83 SER B N 1
ATOM 1742 C CA . SER B 1 83 ? -5.336 -19.734 0.29 1 97.5 83 SER B CA 1
ATOM 1743 C C . SER B 1 83 ? -6.836 -19.578 0.528 1 97.5 83 SER B C 1
ATOM 1745 O O . SER B 1 83 ? -7.375 -20.156 1.48 1 97.5 83 SER B O 1
ATOM 1747 N N . GLU B 1 84 ? -7.52 -18.859 -0.323 1 96.19 84 GLU B N 1
ATOM 1748 C CA . GLU B 1 84 ? -8.953 -18.625 -0.192 1 96.19 84 GLU B CA 1
ATOM 1749 C C . GLU B 1 84 ? -9.75 -19.922 -0.295 1 96.19 84 GLU B C 1
ATOM 1751 O O . GLU B 1 84 ? -10.906 -19.969 0.12 1 96.19 84 GLU B O 1
ATOM 1756 N N . PHE B 1 85 ? -9.125 -20.953 -0.836 1 97.19 85 PHE B N 1
ATOM 1757 C CA . PHE B 1 85 ? -9.852 -22.188 -1.119 1 97.19 85 PHE B CA 1
ATOM 1758 C C . PHE B 1 85 ? -9.305 -23.344 -0.29 1 97.19 85 PHE B C 1
ATOM 1760 O O . PHE B 1 85 ? -9.648 -24.5 -0.53 1 97.19 85 PHE B O 1
ATOM 1767 N N . GLU B 1 86 ? -8.422 -23.031 0.605 1 96.38 86 GLU B N 1
ATOM 1768 C CA . GLU B 1 86 ? -7.738 -24.062 1.389 1 96.38 86 GLU B CA 1
ATOM 1769 C C . GLU B 1 86 ? -8.344 -24.188 2.781 1 96.38 86 GLU B C 1
ATOM 1771 O O . GLU B 1 86 ? -9.031 -23.281 3.25 1 96.38 86 GLU B O 1
ATOM 1776 N N . GLY B 1 87 ? -8.148 -25.375 3.41 1 94.88 87 GLY B N 1
ATOM 1777 C CA . GLY B 1 87 ? -8.477 -25.531 4.816 1 94.88 87 GLY B CA 1
ATOM 1778 C C . GLY B 1 87 ? -7.617 -24.688 5.73 1 94.88 87 GLY B C 1
ATOM 1779 O O . GLY B 1 87 ? -6.629 -24.094 5.289 1 94.88 87 GLY B O 1
ATOM 1780 N N . LEU B 1 88 ? -7.949 -24.578 6.992 1 92.38 88 LEU B N 1
ATOM 1781 C CA . LEU B 1 88 ? -7.336 -23.656 7.945 1 92.38 88 LEU B CA 1
ATOM 1782 C C . LEU B 1 88 ? -5.824 -23.844 7.988 1 92.38 88 LEU B C 1
ATOM 1784 O O . LEU B 1 88 ? -5.07 -22.875 7.867 1 92.38 88 LEU B O 1
ATOM 1788 N N . GLN B 1 89 ? -5.363 -25.078 8.094 1 95.06 89 GLN B N 1
ATOM 1789 C CA . GLN B 1 89 ? -3.934 -25.359 8.188 1 95.06 89 GLN B CA 1
ATOM 1790 C C . GLN B 1 89 ? -3.201 -24.891 6.934 1 95.06 89 GLN B C 1
ATOM 1792 O O . GLN B 1 89 ? -2.145 -24.25 7.023 1 95.06 89 GLN B O 1
ATOM 1797 N N . ASN B 1 90 ? -3.664 -25.172 5.816 1 95.75 90 ASN B N 1
ATOM 1798 C CA . ASN B 1 90 ? -3.039 -24.766 4.562 1 95.75 90 ASN B CA 1
ATOM 1799 C C . ASN B 1 90 ? -3.141 -23.25 4.355 1 95.75 90 ASN B C 1
ATOM 1801 O O . ASN B 1 90 ? -2.246 -22.641 3.768 1 95.75 90 ASN B O 1
ATOM 1805 N N . LYS B 1 91 ? -4.242 -22.734 4.867 1 95 91 LYS B N 1
ATOM 1806 C CA . LYS B 1 91 ? -4.379 -21.281 4.809 1 95 91 LYS B CA 1
ATOM 1807 C C . LYS B 1 91 ? -3.25 -20.594 5.562 1 95 91 LYS B C 1
ATOM 1809 O O . LYS B 1 91 ? -2.676 -19.609 5.078 1 95 91 LYS B O 1
ATOM 1814 N N . ILE B 1 92 ? -2.928 -21.062 6.633 1 93.94 92 ILE B N 1
ATOM 1815 C CA . ILE B 1 92 ? -1.845 -20.516 7.445 1 93.94 92 ILE B CA 1
ATOM 1816 C C . ILE B 1 92 ? -0.516 -20.688 6.711 1 93.94 92 ILE B C 1
ATOM 1818 O O . ILE B 1 92 ? 0.281 -19.75 6.633 1 93.94 92 ILE B O 1
ATOM 1822 N N . ASN B 1 93 ? -0.277 -21.859 6.199 1 96.94 93 ASN B N 1
ATOM 1823 C CA . ASN B 1 93 ? 0.944 -22.125 5.449 1 96.94 93 ASN B CA 1
ATOM 1824 C C . ASN B 1 93 ? 1.105 -21.172 4.277 1 96.94 93 ASN B C 1
ATOM 1826 O O . ASN B 1 93 ? 2.195 -20.641 4.047 1 96.94 93 ASN B O 1
ATOM 1830 N N . TYR B 1 94 ? 0.038 -20.969 3.594 1 96.69 94 TYR B N 1
ATOM 1831 C CA . TYR B 1 94 ? 0.103 -20.062 2.455 1 96.69 94 TYR B CA 1
ATOM 1832 C C . TYR B 1 94 ? 0.26 -18.625 2.92 1 96.69 94 TYR B C 1
ATOM 1834 O O . TYR B 1 94 ? 0.86 -17.797 2.223 1 96.69 94 TYR B O 1
ATOM 1842 N N . GLY B 1 95 ? -0.298 -18.328 4.09 1 95.38 95 GLY B N 1
ATOM 1843 C CA . GLY B 1 95 ? -0.035 -17.031 4.688 1 95.38 95 GLY B CA 1
ATOM 1844 C C . GLY B 1 95 ? 1.438 -16.781 4.945 1 95.38 95 GLY B C 1
ATOM 1845 O O . GLY B 1 95 ? 1.946 -15.688 4.672 1 95.38 95 GLY B O 1
ATOM 1846 N N . TYR B 1 96 ? 2.07 -17.781 5.391 1 96.69 96 TYR B N 1
ATOM 1847 C CA . TYR B 1 96 ? 3.506 -17.688 5.633 1 96.69 96 TYR B CA 1
ATOM 1848 C C . TYR B 1 96 ? 4.27 -17.484 4.328 1 96.69 96 TYR B C 1
ATOM 1850 O O . TYR B 1 96 ? 5.176 -16.656 4.25 1 96.69 96 TYR B O 1
ATOM 1858 N N . ARG B 1 97 ? 3.871 -18.234 3.311 1 97.69 97 ARG B N 1
ATOM 1859 C CA . ARG B 1 97 ? 4.516 -18.125 2.004 1 97.69 97 ARG B CA 1
ATOM 1860 C C . ARG B 1 97 ? 4.301 -16.734 1.403 1 97.69 97 ARG B C 1
ATOM 1862 O O . ARG B 1 97 ? 5.23 -16.141 0.859 1 97.69 97 ARG B O 1
ATOM 1869 N N . PHE B 1 98 ? 3.059 -16.281 1.504 1 98.25 98 PHE B N 1
ATOM 1870 C CA . PHE B 1 98 ? 2.748 -14.938 1.035 1 98.25 98 PHE B CA 1
ATOM 1871 C C . PHE B 1 98 ? 3.662 -13.906 1.693 1 98.25 98 PHE B C 1
ATOM 1873 O O . PHE B 1 98 ? 4.328 -13.133 1.007 1 98.25 98 PHE B O 1
ATOM 1880 N N . LYS B 1 99 ? 3.742 -13.969 2.967 1 96.94 99 LYS B N 1
ATOM 1881 C CA . LYS B 1 99 ? 4.551 -13.008 3.715 1 96.94 99 LYS B CA 1
ATOM 1882 C C . LYS B 1 99 ? 6.023 -13.109 3.324 1 96.94 99 LYS B C 1
ATOM 1884 O O . LYS B 1 99 ? 6.684 -12.086 3.105 1 96.94 99 LYS B O 1
ATOM 1889 N N . GLU B 1 100 ? 6.535 -14.258 3.254 1 98.25 100 GLU B N 1
ATOM 1890 C CA . GLU B 1 100 ? 7.934 -14.5 2.922 1 98.25 100 GLU B CA 1
ATOM 1891 C C . GLU B 1 100 ? 8.281 -13.922 1.552 1 98.25 100 GLU B C 1
ATOM 1893 O O . GLU B 1 100 ? 9.266 -13.188 1.412 1 98.25 100 GLU B O 1
ATOM 1898 N N . HIS B 1 101 ? 7.512 -14.211 0.602 1 98.81 101 HIS B N 1
ATOM 1899 C CA . HIS B 1 101 ? 7.84 -13.828 -0.767 1 98.81 101 HIS B CA 1
ATOM 1900 C C . HIS B 1 101 ? 7.449 -12.383 -1.042 1 98.81 101 HIS B C 1
ATOM 1902 O O . HIS B 1 101 ? 8.055 -11.727 -1.895 1 98.81 101 HIS B O 1
ATOM 1908 N N . LEU B 1 102 ? 6.48 -11.914 -0.253 1 98.62 102 LEU B N 1
ATOM 1909 C CA . LEU B 1 102 ? 6.223 -10.477 -0.281 1 98.62 102 LEU B CA 1
ATOM 1910 C C . LEU B 1 102 ? 7.438 -9.703 0.214 1 98.62 102 LEU B C 1
ATOM 1912 O O . LEU B 1 102 ? 7.863 -8.734 -0.425 1 98.62 102 LEU B O 1
ATOM 1916 N N . ASP B 1 103 ? 8.039 -10.133 1.255 1 98.19 103 ASP B N 1
ATOM 1917 C CA . ASP B 1 103 ? 9.219 -9.477 1.801 1 98.19 103 ASP B CA 1
ATOM 1918 C C . ASP B 1 103 ? 10.391 -9.547 0.821 1 98.19 103 ASP B C 1
ATOM 1920 O O . ASP B 1 103 ?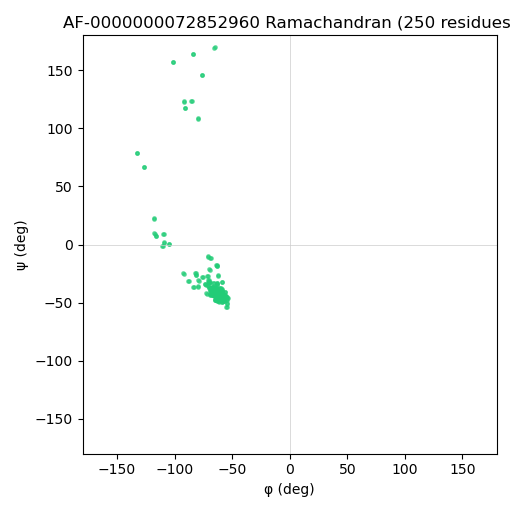 11.109 -8.562 0.632 1 98.19 103 ASP B O 1
ATOM 1924 N N . LYS B 1 104 ? 10.57 -10.656 0.182 1 98.62 104 LYS B N 1
ATOM 1925 C CA . LYS B 1 104 ? 11.609 -10.789 -0.835 1 98.62 104 LYS B CA 1
ATOM 1926 C C . LYS B 1 104 ? 11.344 -9.867 -2.018 1 98.62 104 LYS B C 1
ATOM 1928 O O . LYS B 1 104 ? 12.266 -9.242 -2.547 1 98.62 104 LYS B O 1
ATOM 1933 N N . ALA B 1 105 ? 10.062 -9.797 -2.461 1 98.88 105 ALA B N 1
ATOM 1934 C CA . ALA B 1 105 ? 9.711 -8.914 -3.566 1 98.88 105 ALA B CA 1
ATOM 1935 C C . ALA B 1 105 ? 10.047 -7.461 -3.238 1 98.88 105 ALA B C 1
ATOM 1937 O O . ALA B 1 105 ? 10.586 -6.734 -4.074 1 98.88 105 ALA B O 1
ATOM 1938 N N . ILE B 1 106 ? 9.766 -7.027 -2.018 1 98.31 106 ILE B N 1
ATOM 1939 C CA . ILE B 1 106 ? 10.047 -5.66 -1.586 1 98.31 106 ILE B CA 1
ATOM 1940 C C . ILE B 1 106 ? 11.555 -5.426 -1.578 1 98.31 106 ILE B C 1
ATOM 1942 O O . ILE B 1 106 ? 12.023 -4.344 -1.941 1 98.31 106 ILE B O 1
ATOM 1946 N N . GLU B 1 107 ? 12.32 -6.375 -1.14 1 98.19 107 GLU B N 1
ATOM 1947 C CA . GLU B 1 107 ? 13.773 -6.281 -1.149 1 98.19 107 GLU B CA 1
ATOM 1948 C C . GLU B 1 107 ? 14.297 -6.004 -2.555 1 98.19 107 GLU B C 1
ATOM 1950 O O . GLU B 1 107 ? 15.195 -5.176 -2.734 1 98.19 107 GLU B O 1
ATOM 1955 N N . PHE B 1 108 ? 13.727 -6.637 -3.525 1 98.62 108 PHE B N 1
ATOM 1956 C CA . PHE B 1 108 ? 14.25 -6.582 -4.883 1 98.62 108 PHE B CA 1
ATOM 1957 C C . PHE B 1 108 ? 13.594 -5.457 -5.676 1 98.62 108 PHE B C 1
ATOM 1959 O O . PHE B 1 108 ? 14.148 -4.977 -6.664 1 98.62 108 PHE B O 1
ATOM 1966 N N . LEU B 1 109 ? 12.375 -5.055 -5.305 1 98.31 109 LEU B N 1
ATOM 1967 C CA . LEU B 1 109 ? 11.641 -3.965 -5.934 1 98.31 109 LEU B CA 1
ATOM 1968 C C . LEU B 1 109 ? 11.195 -2.943 -4.895 1 98.31 109 LEU B C 1
ATOM 1970 O O . LEU B 1 109 ? 9.992 -2.703 -4.727 1 98.31 109 LEU B O 1
ATOM 1974 N N . PRO B 1 110 ? 12.094 -2.246 -4.281 1 96.88 110 PRO B N 1
ATOM 1975 C CA . PRO B 1 110 ? 11.758 -1.395 -3.141 1 96.88 110 PRO B CA 1
ATOM 1976 C C . PRO B 1 110 ? 10.914 -0.182 -3.539 1 96.88 110 PRO B C 1
ATOM 1978 O O . PRO B 1 110 ? 10.281 0.439 -2.686 1 96.88 110 PRO B O 1
ATOM 1981 N N . GLU B 1 111 ? 10.75 0.15 -4.82 1 96.44 111 GLU B N 1
ATOM 1982 C CA . GLU B 1 111 ? 10.016 1.338 -5.246 1 96.44 111 GLU B CA 1
ATOM 1983 C C . GLU B 1 111 ? 8.641 0.968 -5.797 1 96.44 111 GLU B C 1
ATOM 1985 O O . GLU B 1 111 ? 7.883 1.84 -6.23 1 96.44 111 GLU B O 1
ATOM 1990 N N . GLU B 1 112 ? 8.297 -0.299 -5.812 1 97 112 GLU B N 1
ATOM 1991 C CA . GLU B 1 112 ? 7.02 -0.759 -6.359 1 97 112 GLU B CA 1
ATOM 1992 C C . GLU B 1 112 ? 5.883 -0.549 -5.359 1 97 112 GLU B C 1
ATOM 1994 O O . GLU B 1 112 ? 5.766 -1.287 -4.379 1 97 112 GLU B O 1
ATOM 1999 N N . PRO B 1 113 ? 4.973 0.433 -5.633 1 96.38 113 PRO B N 1
ATOM 2000 C CA . PRO B 1 113 ? 3.939 0.763 -4.652 1 96.38 113 PRO B CA 1
ATOM 2001 C C . PRO B 1 113 ? 2.986 -0.399 -4.387 1 96.38 113 PRO B C 1
ATOM 2003 O O . PRO B 1 113 ? 2.482 -0.547 -3.27 1 96.38 113 PRO B O 1
ATOM 2006 N N . PHE B 1 114 ? 2.699 -1.25 -5.398 1 97.38 114 PHE B N 1
ATOM 2007 C CA . PHE B 1 114 ? 1.76 -2.357 -5.262 1 97.38 114 PHE B CA 1
ATOM 2008 C C . PHE B 1 114 ? 2.201 -3.311 -4.16 1 97.38 114 PHE B C 1
ATOM 2010 O O . PHE B 1 114 ? 1.368 -3.867 -3.441 1 97.38 114 PHE B O 1
ATOM 2017 N N . LEU B 1 115 ? 3.514 -3.475 -3.939 1 98.62 115 LEU B N 1
ATOM 2018 C CA . LEU B 1 115 ? 4.059 -4.367 -2.92 1 98.62 115 LEU B CA 1
ATOM 2019 C C . LEU B 1 115 ? 3.73 -3.857 -1.521 1 98.62 115 LEU B C 1
ATOM 2021 O O . LEU B 1 115 ? 3.354 -4.641 -0.644 1 98.62 115 LEU B O 1
ATOM 2025 N N . TYR B 1 116 ? 3.844 -2.609 -1.379 1 97.69 116 TYR B N 1
ATOM 2026 C CA . TYR B 1 116 ? 3.531 -2.02 -0.081 1 97.69 116 TYR B CA 1
ATOM 2027 C C . TYR B 1 116 ? 2.027 -2.004 0.162 1 97.69 116 TYR B C 1
ATOM 2029 O O . TYR B 1 116 ? 1.574 -2.15 1.3 1 97.69 116 TYR B O 1
ATOM 2037 N N . TYR B 1 117 ? 1.273 -1.833 -0.858 1 98.06 117 TYR B N 1
ATOM 2038 C CA . TYR B 1 117 ? -0.172 -1.997 -0.746 1 98.06 117 TYR B CA 1
ATOM 2039 C C . TYR B 1 117 ? -0.525 -3.391 -0.237 1 98.06 117 TYR B C 1
ATOM 2041 O O . TYR B 1 117 ? -1.332 -3.535 0.684 1 98.06 117 TYR B O 1
ATOM 2049 N N . LEU B 1 118 ? 0.071 -4.379 -0.856 1 97.88 118 LEU B N 1
ATOM 2050 C CA . LEU B 1 118 ? -0.173 -5.754 -0.435 1 97.88 118 LEU B CA 1
ATOM 2051 C C . LEU B 1 118 ? 0.234 -5.957 1.021 1 97.88 118 LEU B C 1
ATOM 2053 O O . LEU B 1 118 ? -0.488 -6.598 1.788 1 97.88 118 LEU B O 1
ATOM 2057 N N . LYS B 1 119 ? 1.406 -5.418 1.392 1 97.44 119 LYS B N 1
ATOM 2058 C CA . LYS B 1 119 ? 1.89 -5.523 2.766 1 97.44 119 LYS B CA 1
ATOM 2059 C C . LYS B 1 119 ? 0.936 -4.832 3.738 1 97.44 119 LYS B C 1
ATOM 2061 O O . LYS B 1 119 ? 0.647 -5.363 4.812 1 97.44 119 LYS B O 1
ATOM 2066 N N . GLY B 1 120 ? 0.464 -3.656 3.303 1 97.44 120 GLY B N 1
ATOM 2067 C CA . GLY B 1 120 ? -0.491 -2.939 4.133 1 97.44 120 GLY B CA 1
ATOM 2068 C C . GLY B 1 120 ? -1.774 -3.711 4.367 1 97.44 120 GLY B C 1
ATOM 2069 O O . GLY B 1 120 ? -2.283 -3.754 5.492 1 97.44 120 GLY B O 1
ATOM 2070 N N . ARG B 1 121 ? -2.344 -4.324 3.271 1 96.25 121 ARG B N 1
ATOM 2071 C CA . ARG B 1 121 ? -3.549 -5.137 3.404 1 96.25 121 ARG B CA 1
ATOM 2072 C C . ARG B 1 121 ? -3.311 -6.316 4.34 1 96.25 121 ARG B C 1
ATOM 2074 O O . ARG B 1 121 ? -4.156 -6.629 5.18 1 96.25 121 ARG B O 1
ATOM 2081 N N . TYR B 1 122 ? -2.145 -6.969 4.195 1 95.75 122 TYR B N 1
ATOM 2082 C CA . TYR B 1 122 ? -1.791 -8.102 5.043 1 95.75 122 TYR B CA 1
ATOM 2083 C C . TYR B 1 122 ? -1.72 -7.684 6.508 1 95.75 122 TYR B C 1
ATOM 2085 O O . TYR B 1 122 ? -2.326 -8.32 7.371 1 95.75 122 TYR B O 1
ATOM 2093 N N . CYS B 1 123 ? -1.022 -6.605 6.824 1 94 123 CYS B N 1
ATOM 2094 C CA . CYS B 1 123 ? -0.832 -6.125 8.188 1 94 123 CYS B CA 1
ATOM 2095 C C . CYS B 1 123 ? -2.154 -5.672 8.797 1 94 123 CYS B C 1
ATOM 2097 O O . CYS B 1 123 ? -2.377 -5.828 9.992 1 94 123 CYS B O 1
ATOM 2099 N N . TYR B 1 124 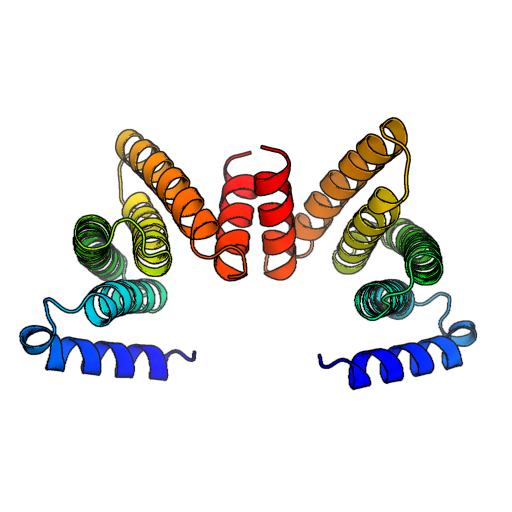? -2.984 -5.074 7.992 1 93.44 124 TYR B N 1
ATOM 2100 C CA . TYR B 1 124 ? -4.273 -4.598 8.492 1 93.44 124 TYR B CA 1
ATOM 2101 C C . TYR B 1 124 ? -5.199 -5.762 8.812 1 93.44 124 TYR B C 1
ATOM 2103 O O . TYR B 1 124 ? -5.941 -5.723 9.789 1 93.44 124 TYR B O 1
ATOM 2111 N N . THR B 1 125 ? -5.176 -6.832 8.016 1 90.5 125 THR B N 1
ATOM 2112 C CA . THR B 1 125 ? -6.098 -7.953 8.156 1 90.5 125 THR B CA 1
ATOM 2113 C C . THR B 1 125 ? -5.609 -8.93 9.219 1 90.5 125 THR B C 1
ATOM 2115 O O . THR B 1 125 ? -6.41 -9.539 9.93 1 90.5 125 THR B O 1
ATOM 2118 N N . VAL B 1 126 ? -4.297 -9.156 9.344 1 82.31 126 VAL B N 1
ATOM 2119 C CA . VAL B 1 126 ? -3.752 -10.133 10.281 1 82.31 126 VAL B CA 1
ATOM 2120 C C . VAL B 1 126 ? -3.527 -9.469 11.641 1 82.31 126 VAL B C 1
ATOM 2122 O O . VAL B 1 126 ? -3.627 -10.125 12.68 1 82.31 126 VAL B O 1
ATOM 2125 N N . SER B 1 127 ? -3.199 -8.148 11.781 1 61.88 127 SER B N 1
ATOM 2126 C CA . SER B 1 127 ? -2.902 -7.523 13.062 1 61.88 127 SER B CA 1
ATOM 2127 C 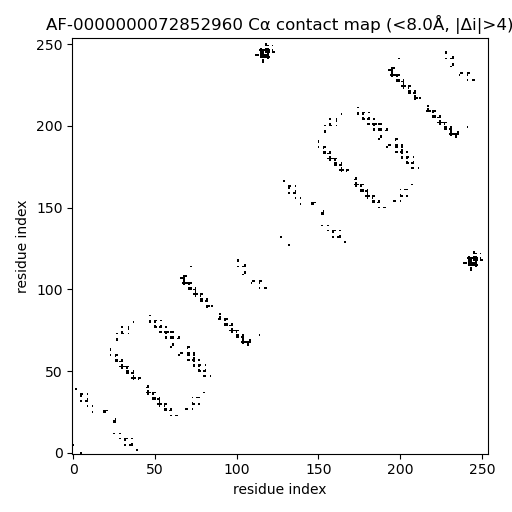C . SER B 1 127 ? -4.184 -7.176 13.82 1 61.88 127 SER B C 1
ATOM 2129 O O . SER B 1 127 ? -5.227 -6.949 13.203 1 61.88 127 SER B O 1
#

InterPro domains:
  IPR011990 Tetratricopeptide-like helical domain superfamily [SSF48452] (58-127)

Solvent-accessible surface area (backbone atoms only — not comparable to full-atom values): 12576 Å² total; per-residue (Å²): 133,56,73,68,57,49,55,52,50,38,52,54,46,63,74,43,38,81,83,39,62,83,38,64,72,48,31,29,50,48,17,40,36,24,50,50,51,29,70,71,46,89,46,68,68,57,26,52,52,28,18,50,54,16,25,52,37,10,51,52,23,32,70,76,35,74,78,40,22,64,20,23,39,41,24,16,54,21,30,50,54,41,28,78,75,44,58,72,71,54,26,52,53,27,49,50,48,20,52,53,27,41,52,50,13,39,72,57,36,74,82,47,61,67,55,26,26,52,43,11,50,48,51,61,70,74,98,134,56,72,67,57,48,53,52,51,37,53,53,45,63,74,42,39,82,82,38,63,84,38,62,73,49,31,28,52,47,18,41,36,26,49,49,50,28,69,69,45,90,45,70,69,57,26,51,51,28,18,49,52,16,27,53,36,9,53,52,23,31,70,75,36,75,80,40,24,66,20,23,39,42,25,16,53,20,31,50,53,42,28,75,77,46,57,73,70,52,25,51,53,27,48,50,49,21,52,53,26,40,54,51,12,38,72,59,37,75,82,48,62,68,55,26,26,51,43,10,51,49,51,62,70,74,96

Radius of gyration: 21.55 Å; Cα contacts (8 Å, |Δi|>4): 346; chains: 2; bounding box: 34×59×50 Å

Nearest PDB structures (foldseek):
  7cc7-assembly1_A  TM=9.802E-01  e=1.025E-07  Homo sapiens
  1zu2-assembly1_A  TM=8.734E-01  e=7.697E-03  Arabidopsis thaliana
  2pl2-assembly1_B  TM=5.221E-01  e=9.406E-03  Thermus thermophilus HB27
  5an3-assembly1_A  TM=6.486E-01  e=1.212E-01  Saccharomyces cerevisiae
  3hxe-assembly1_A  TM=5.976E-01  e=4.035E-01  Rattus norvegicus

Sequence (254 aa):
MNESSKMESFELLCDHKEKFRDEIEFIWRFARAYGDMFELSTNAQEKKHYANIGKTLGEKAITRAPMNGHCHLWYAVLCGYVSEFEGLQNKINYGYRFKEHLDKAIEFLPEEPFLYYLKGRYCYTVSMNESSKMESFELLCDHKEKFRDEIEFIWRFARAYGDMFELSTNAQEKKHYANIGKTLGEKAITRAPMNGHCHLWYAVLCGYVSEFEGLQNKINYGYRFKEHLDKAIEFLPEEPFLYYLKGRYCYTVS

Organism: Camelus dromedarius (NCBI:txid9838)

Secondary structure (DSSP, 8-state):
--HHHHHHHHHHHHHTTTTTTT-HHHHHHHHHHHHHHHHH---HHHHHHHHHHHHHHHHHHHHH-TT-HHHHHHHHHHHHHHHTTS-HHHHHHHHHHHHHHHHHHHHH-TT-HHHHHHHHHHHHHH-/--HHHHHHHHHHHHHTTTTTTT-HHHHHHHHHHHHHHHHH---HHHHHHHHHHHHHHHHHHHHH-TT-HHHHHHHHHHHHHHHTTS-HHHHHHHHHHHHHHHHHHHHH-TT-HHHHHHHHHHHHHH-